Protein AF-A0A1A5YLA7-F1 (afdb_monomer_lite)

Sequence (221 aa):
MEEGVVNGMKMKLTASYILKKANKWALVAAAFLTVMTIVACKADSETGSGSKGLQADKGNVGSSSTPAALGMEDPLAYVDLAEANVIGETYRFDKMLYLNLLSSFYPGSDFVEYYTFSKDSLLITDREGGQALVSARYEKSEIEPEAFIEAFGSKVPDNIIPEIKDYSIRLQYDLNRIEGQPAFFRLYIMNEHVWLARMLNDEIWSLYQLVPYSGELPIKE

Structure (mmCIF, N/CA/C/O backbone):
data_AF-A0A1A5YLA7-F1
#
_entry.id   AF-A0A1A5YLA7-F1
#
loop_
_atom_site.group_PDB
_atom_site.id
_atom_site.type_symbol
_atom_site.label_atom_id
_atom_site.label_alt_id
_atom_site.label_comp_id
_atom_site.label_asym_id
_atom_site.label_entity_id
_atom_site.label_seq_id
_atom_site.pdbx_PDB_ins_code
_atom_site.Cartn_x
_atom_site.Cartn_y
_atom_site.Cartn_z
_atom_site.occupancy
_atom_site.B_iso_or_equiv
_atom_site.auth_seq_id
_atom_site.auth_comp_id
_atom_site.auth_asym_id
_atom_site.auth_atom_id
_atom_site.pdbx_PDB_model_num
ATOM 1 N N . MET A 1 1 ? 19.053 -44.659 70.207 1.00 41.22 1 MET A N 1
ATOM 2 C CA . MET A 1 1 ? 20.150 -45.270 69.432 1.00 41.22 1 MET A CA 1
ATOM 3 C C . MET A 1 1 ? 19.489 -45.854 68.199 1.00 41.22 1 MET A C 1
ATOM 5 O O . MET A 1 1 ? 18.574 -46.635 68.393 1.00 41.22 1 MET A O 1
ATOM 9 N N . GLU A 1 2 ? 19.720 -45.474 66.955 1.00 41.47 2 GLU A N 1
ATOM 10 C CA . GLU A 1 2 ? 20.633 -44.558 66.268 1.00 41.47 2 GLU A CA 1
ATOM 11 C C . GLU A 1 2 ? 19.937 -44.184 64.935 1.00 41.47 2 GLU A C 1
ATOM 13 O O . GLU A 1 2 ? 19.100 -44.941 64.450 1.00 41.47 2 GLU A O 1
ATOM 18 N N . GLU A 1 3 ? 20.231 -42.971 64.458 1.00 44.62 3 GLU A N 1
ATOM 19 C CA . GLU A 1 3 ? 20.360 -42.457 63.073 1.00 44.62 3 GLU A CA 1
ATOM 20 C C . GLU A 1 3 ? 19.577 -43.136 61.917 1.00 44.62 3 GLU A C 1
ATOM 22 O O . GLU A 1 3 ? 19.610 -44.340 61.728 1.00 44.62 3 GLU A O 1
ATOM 27 N N . GLY A 1 4 ? 18.867 -42.451 61.014 1.00 44.22 4 GLY A N 1
ATOM 28 C CA . GLY A 1 4 ? 19.040 -41.094 60.499 1.00 44.22 4 GLY A CA 1
ATOM 29 C C . GLY A 1 4 ? 19.609 -41.131 59.074 1.00 44.22 4 GLY A C 1
ATOM 30 O O . GLY A 1 4 ? 20.817 -41.073 58.915 1.00 44.22 4 GLY A O 1
ATOM 31 N N . VAL A 1 5 ? 18.761 -41.164 58.033 1.00 49.72 5 VAL A N 1
ATOM 32 C CA . VAL A 1 5 ? 19.137 -40.725 56.670 1.00 49.72 5 VAL A CA 1
ATOM 33 C C . VAL A 1 5 ? 17.954 -39.993 56.031 1.00 49.72 5 VAL A C 1
ATOM 35 O O . VAL A 1 5 ? 17.007 -40.594 55.529 1.00 49.72 5 VAL A O 1
ATOM 38 N N . VAL A 1 6 ? 18.023 -38.663 56.066 1.00 46.34 6 VAL A N 1
ATOM 39 C CA . VAL A 1 6 ? 17.151 -37.739 55.334 1.00 46.34 6 VAL A CA 1
ATOM 40 C C . VAL A 1 6 ? 17.819 -37.454 53.992 1.00 46.34 6 VAL A C 1
ATOM 42 O O . VAL A 1 6 ? 18.901 -36.872 53.956 1.00 46.34 6 VAL A O 1
ATOM 45 N N . ASN A 1 7 ? 17.187 -37.851 52.887 1.00 47.38 7 ASN A N 1
ATOM 46 C CA . ASN A 1 7 ? 17.674 -37.519 51.551 1.00 47.38 7 ASN A CA 1
ATOM 47 C C . ASN A 1 7 ? 17.071 -36.179 51.106 1.00 47.38 7 ASN A C 1
ATOM 49 O O . ASN A 1 7 ? 15.875 -36.065 50.841 1.00 47.38 7 ASN A O 1
ATOM 53 N N . GLY A 1 8 ? 17.916 -35.148 51.088 1.00 37.00 8 GLY A N 1
ATOM 54 C CA . GLY A 1 8 ? 17.561 -33.781 50.730 1.00 37.00 8 GLY A CA 1
ATOM 55 C C . GLY A 1 8 ? 17.399 -33.595 49.223 1.00 37.00 8 GLY A C 1
ATOM 56 O O . GLY A 1 8 ? 18.375 -33.597 48.473 1.00 37.00 8 GLY A O 1
ATOM 57 N N . MET A 1 9 ? 16.168 -33.342 48.782 1.00 37.47 9 MET A N 1
ATOM 58 C CA . MET A 1 9 ? 15.894 -32.802 47.453 1.00 37.47 9 MET A CA 1
ATOM 59 C C . MET A 1 9 ? 16.157 -31.291 47.469 1.00 37.47 9 MET A C 1
ATOM 61 O O . MET A 1 9 ? 15.378 -30.501 47.998 1.00 37.47 9 MET A O 1
ATOM 65 N N . LYS A 1 10 ? 17.292 -30.885 46.892 1.00 40.34 10 LYS A N 1
ATOM 66 C CA . LYS A 1 10 ? 17.613 -29.481 46.611 1.00 40.34 10 LYS A CA 1
ATOM 67 C C . LYS A 1 10 ? 16.670 -28.952 45.525 1.00 40.34 10 LYS A C 1
ATOM 69 O O . LYS A 1 10 ? 16.924 -29.149 44.339 1.00 40.34 10 LYS A O 1
ATOM 74 N N . MET A 1 11 ? 15.616 -28.239 45.920 1.00 40.22 11 MET A N 1
ATOM 75 C CA . MET A 1 11 ? 14.915 -27.318 45.022 1.00 40.22 11 MET A CA 1
ATOM 76 C C . MET A 1 11 ? 15.849 -26.150 44.695 1.00 40.22 11 MET A C 1
ATOM 78 O O . MET A 1 11 ? 16.141 -25.309 45.545 1.00 40.22 11 MET A O 1
ATOM 82 N N . LYS A 1 12 ? 16.335 -26.095 43.453 1.00 42.28 12 LYS A N 1
ATOM 83 C CA . LYS A 1 12 ? 16.919 -24.874 42.898 1.00 42.28 12 LYS A CA 1
ATOM 84 C C . LYS A 1 12 ? 15.775 -23.920 42.551 1.00 42.28 12 LYS A C 1
ATOM 86 O O . LYS A 1 12 ? 15.075 -24.116 41.566 1.00 42.28 12 LYS A O 1
ATOM 91 N N . LEU A 1 13 ? 15.611 -22.889 43.375 1.00 44.12 13 LEU A N 1
ATOM 92 C CA . LEU A 1 13 ? 14.921 -21.653 43.022 1.00 44.12 13 LEU A CA 1
ATOM 93 C C . LEU A 1 13 ? 15.719 -20.955 41.913 1.00 44.12 13 LEU A C 1
ATOM 95 O O . LEU A 1 13 ? 16.766 -20.369 42.178 1.00 44.12 13 LEU A O 1
ATOM 99 N N . THR A 1 14 ? 15.237 -21.002 40.674 1.00 47.69 14 THR A N 1
ATOM 100 C CA . THR A 1 14 ? 15.636 -20.035 39.645 1.00 47.69 14 THR A CA 1
ATOM 101 C C . THR A 1 14 ? 14.557 -18.973 39.546 1.00 47.69 14 THR A C 1
ATOM 103 O O . THR A 1 14 ? 13.549 -19.130 38.860 1.00 47.69 14 THR A O 1
ATOM 106 N N . ALA A 1 15 ? 14.788 -17.887 40.276 1.00 41.44 15 ALA A N 1
ATOM 107 C CA . ALA A 1 15 ? 14.130 -16.616 40.065 1.00 41.44 15 ALA A CA 1
ATOM 108 C C . ALA A 1 15 ? 14.632 -16.007 38.744 1.00 41.44 15 ALA A C 1
ATOM 110 O O . ALA A 1 15 ? 15.761 -15.538 38.661 1.00 41.44 15 ALA A O 1
ATOM 111 N N . SER A 1 16 ? 13.790 -16.012 37.714 1.00 41.28 16 SER A N 1
ATOM 112 C CA . SER A 1 16 ? 13.726 -14.917 36.739 1.00 41.28 16 SER A CA 1
ATOM 113 C C . SER A 1 16 ? 12.353 -14.952 36.078 1.00 41.28 16 SER A C 1
ATOM 115 O O . SER A 1 16 ? 12.130 -15.469 34.988 1.00 41.28 16 SER A O 1
ATOM 117 N N . TYR A 1 17 ? 11.396 -14.470 36.858 1.00 37.88 17 TYR A N 1
ATOM 118 C CA . TYR A 1 17 ? 10.117 -13.981 36.390 1.00 37.88 17 TYR A CA 1
ATOM 119 C C . TYR A 1 17 ? 10.367 -12.558 35.854 1.00 37.88 17 TYR A C 1
ATOM 121 O O . TYR A 1 17 ? 11.145 -11.812 36.446 1.00 37.88 17 TYR A O 1
ATOM 129 N N . ILE A 1 18 ? 9.626 -12.161 34.816 1.00 44.16 18 ILE A N 1
ATOM 130 C CA . ILE A 1 18 ? 9.476 -10.777 34.324 1.00 44.16 18 ILE A CA 1
ATOM 131 C C . ILE A 1 18 ? 10.592 -10.267 33.386 1.00 44.16 18 ILE A C 1
ATOM 133 O O . ILE A 1 18 ? 11.297 -9.312 33.689 1.00 44.16 18 ILE A O 1
ATOM 137 N N . LEU A 1 19 ? 10.617 -10.774 32.149 1.00 40.81 19 LEU A N 1
ATOM 138 C CA . LEU A 1 19 ? 10.741 -9.877 30.991 1.00 40.81 19 LEU A CA 1
ATOM 139 C C . LEU A 1 19 ? 9.379 -9.841 30.287 1.00 40.81 19 LEU A C 1
ATOM 141 O O . LEU A 1 19 ? 9.086 -10.591 29.358 1.00 40.81 19 LEU A O 1
ATOM 145 N N . LYS A 1 20 ? 8.490 -9.006 30.834 1.00 41.88 20 LYS A N 1
ATOM 146 C CA . LYS A 1 20 ? 7.216 -8.634 30.216 1.00 41.88 20 LYS A CA 1
ATOM 147 C C . LYS A 1 20 ? 7.493 -8.085 28.820 1.00 41.88 20 LYS A C 1
ATOM 149 O O . LYS A 1 20 ? 8.241 -7.121 28.708 1.00 41.88 20 LYS A O 1
ATOM 154 N N . LYS A 1 21 ? 6.855 -8.693 27.813 1.00 44.75 21 LYS A N 1
ATOM 155 C CA . LYS A 1 21 ? 6.266 -8.071 26.610 1.00 44.75 21 LYS A CA 1
ATOM 156 C C . LYS A 1 21 ? 6.832 -6.667 26.318 1.00 44.75 21 LYS A C 1
ATOM 158 O O . LYS A 1 21 ? 6.138 -5.666 26.461 1.00 44.75 21 LYS A O 1
ATOM 163 N N . ALA A 1 22 ? 8.114 -6.588 25.963 1.00 46.50 22 ALA A N 1
ATOM 164 C CA . ALA A 1 22 ? 8.689 -5.351 25.468 1.00 46.50 22 ALA A CA 1
ATOM 165 C C . ALA A 1 22 ? 8.085 -5.138 24.079 1.00 46.50 22 ALA A C 1
ATOM 167 O O . ALA A 1 22 ? 8.312 -5.941 23.173 1.00 46.50 22 ALA A O 1
ATOM 168 N N . ASN A 1 23 ? 7.238 -4.114 23.956 1.00 52.31 23 ASN A N 1
ATOM 169 C CA . ASN A 1 23 ? 6.641 -3.684 22.700 1.00 52.31 23 ASN A CA 1
ATOM 170 C C . ASN A 1 23 ? 7.720 -3.644 21.617 1.00 52.31 23 ASN A C 1
ATOM 172 O O . ASN A 1 23 ? 8.635 -2.824 21.685 1.00 52.31 23 ASN A O 1
ATOM 176 N N . LYS A 1 24 ? 7.590 -4.503 20.600 1.00 50.97 24 LYS A N 1
ATOM 177 C CA . LYS A 1 24 ? 8.472 -4.524 19.420 1.00 50.97 24 LYS A CA 1
ATOM 178 C C . LYS A 1 24 ? 8.545 -3.147 18.730 1.00 50.97 24 LYS A C 1
ATOM 180 O O . LYS A 1 24 ? 9.537 -2.834 18.085 1.00 50.97 24 LYS A O 1
ATOM 185 N N . TRP A 1 25 ? 7.554 -2.289 18.970 1.00 52.44 25 TRP A N 1
ATOM 186 C CA . TRP A 1 25 ? 7.492 -0.896 18.528 1.00 52.44 25 TRP A CA 1
ATOM 187 C C . TRP A 1 25 ? 8.488 0.060 19.214 1.00 52.44 25 TRP A C 1
ATOM 189 O O . TRP A 1 25 ? 8.875 1.055 18.608 1.00 52.44 25 TRP A O 1
ATOM 199 N N . ALA A 1 26 ? 8.971 -0.233 20.428 1.00 48.56 26 ALA A N 1
ATOM 200 C CA . ALA A 1 26 ? 9.937 0.636 21.115 1.00 48.56 26 ALA A CA 1
ATOM 201 C C . ALA A 1 26 ? 11.329 0.620 20.450 1.00 48.56 26 ALA A C 1
ATOM 203 O O . ALA A 1 26 ? 12.041 1.620 20.475 1.00 48.56 26 ALA A O 1
ATOM 204 N N . LEU A 1 27 ? 11.695 -0.490 19.800 1.00 47.62 27 LEU A N 1
ATOM 205 C CA . LEU A 1 27 ? 12.933 -0.595 19.020 1.00 47.62 27 LEU A CA 1
ATOM 206 C C . LEU A 1 27 ? 12.848 0.159 17.684 1.00 47.62 27 LEU A C 1
ATOM 208 O O . LEU A 1 27 ? 13.848 0.718 17.243 1.00 47.62 27 LEU A O 1
ATOM 212 N N . VAL A 1 28 ? 11.657 0.246 17.081 1.00 52.19 28 VAL A N 1
ATOM 213 C CA . VAL A 1 28 ? 11.434 1.028 15.851 1.00 52.19 28 VAL A CA 1
ATOM 214 C C . VAL A 1 28 ? 11.460 2.533 16.150 1.00 52.19 28 VAL A C 1
ATOM 216 O O . VAL A 1 28 ? 12.087 3.291 15.416 1.00 52.19 28 VAL A O 1
ATOM 219 N N . ALA A 1 29 ? 10.884 2.971 17.275 1.00 49.94 29 ALA A N 1
ATOM 220 C CA . ALA A 1 29 ? 10.932 4.376 17.689 1.00 49.94 29 ALA A CA 1
ATOM 221 C C . ALA A 1 29 ? 12.351 4.850 18.075 1.00 49.94 29 ALA A C 1
ATOM 223 O O . ALA A 1 29 ? 12.713 5.994 17.807 1.00 49.94 29 ALA A O 1
ATOM 224 N N . ALA A 1 30 ? 13.185 3.977 18.654 1.00 45.59 30 ALA A N 1
ATOM 225 C CA . ALA A 1 30 ? 14.564 4.324 19.009 1.00 45.59 30 ALA A CA 1
ATOM 226 C C . ALA A 1 30 ? 15.479 4.503 17.782 1.00 45.59 30 ALA A C 1
ATOM 228 O O . ALA A 1 30 ? 16.393 5.323 17.828 1.00 45.59 30 ALA A O 1
ATOM 229 N N . ALA A 1 31 ? 15.217 3.801 16.674 1.00 46.56 31 ALA A N 1
ATOM 230 C CA . ALA A 1 31 ? 15.950 3.996 15.420 1.00 46.56 31 ALA A CA 1
ATOM 231 C C . ALA A 1 31 ? 15.584 5.317 14.711 1.00 46.56 31 ALA A C 1
ATOM 233 O O . ALA A 1 31 ? 16.408 5.877 13.991 1.00 46.56 31 ALA A O 1
ATOM 234 N N . PHE A 1 32 ? 14.383 5.852 14.956 1.00 47.00 32 PHE A N 1
ATOM 235 C CA . PHE A 1 32 ? 13.940 7.133 14.395 1.00 47.00 32 PHE A CA 1
ATOM 236 C C . PHE A 1 32 ? 14.581 8.357 15.070 1.00 47.00 32 PHE A C 1
ATOM 238 O O . PHE A 1 32 ? 14.684 9.410 14.444 1.00 47.00 32 PHE A O 1
ATOM 245 N N . LEU A 1 33 ? 15.055 8.243 16.318 1.00 39.59 33 LEU A N 1
ATOM 246 C CA . LEU A 1 33 ? 15.606 9.394 17.045 1.00 39.59 33 LEU A CA 1
ATOM 247 C C . LEU A 1 33 ? 17.102 9.655 16.788 1.00 39.59 33 LEU A C 1
ATOM 249 O O . LEU A 1 33 ? 17.575 10.753 17.069 1.00 39.59 33 LEU A O 1
ATOM 253 N N . THR A 1 34 ? 17.859 8.694 16.251 1.00 40.56 34 THR A N 1
ATOM 254 C CA . THR A 1 34 ? 19.316 8.839 16.043 1.00 40.56 34 THR A CA 1
ATOM 255 C C . THR A 1 34 ? 19.700 9.498 14.718 1.00 40.56 34 THR A C 1
ATOM 257 O O . THR A 1 34 ? 20.811 10.007 14.600 1.00 40.56 34 THR A O 1
ATOM 260 N N . VAL A 1 35 ? 18.808 9.526 13.723 1.00 42.66 35 VAL A N 1
ATOM 261 C CA . VAL A 1 35 ? 19.114 10.120 12.406 1.00 42.66 35 VAL A CA 1
ATOM 262 C C . VAL A 1 35 ? 18.905 11.644 12.400 1.00 42.66 35 VAL A C 1
ATOM 264 O O . VAL A 1 35 ? 19.606 12.358 11.687 1.00 42.66 35 VAL A O 1
ATOM 267 N N . MET A 1 36 ? 18.032 12.179 13.261 1.00 41.69 36 MET A N 1
ATOM 268 C CA . MET A 1 36 ? 17.764 13.626 13.345 1.00 41.69 36 MET A CA 1
ATOM 269 C C . MET A 1 36 ? 18.881 14.443 14.022 1.00 41.69 36 MET A C 1
ATOM 271 O O . MET A 1 36 ? 18.950 15.654 13.829 1.00 41.69 36 MET A O 1
ATOM 275 N N . THR A 1 37 ? 19.790 13.828 14.783 1.00 42.88 37 THR A N 1
ATOM 276 C CA . THR A 1 37 ? 20.853 14.563 15.500 1.00 42.88 37 THR A CA 1
ATOM 277 C C . THR A 1 37 ? 22.121 14.798 14.678 1.00 42.88 37 THR A C 1
ATOM 279 O O . THR A 1 37 ? 22.961 15.597 15.084 1.00 42.88 37 THR A O 1
ATOM 282 N N . ILE A 1 38 ? 22.283 14.153 13.518 1.00 44.59 38 ILE A N 1
ATOM 283 C CA . ILE A 1 38 ? 23.521 14.261 12.722 1.00 44.59 38 ILE A CA 1
ATOM 284 C C . ILE A 1 38 ? 23.498 15.467 11.760 1.00 44.59 38 ILE A C 1
ATOM 286 O O . ILE A 1 38 ? 24.552 15.933 11.332 1.00 44.59 38 ILE A O 1
ATOM 290 N N . VAL A 1 39 ? 22.335 16.067 11.483 1.00 45.12 39 VAL A N 1
ATOM 291 C CA . VAL A 1 39 ? 22.226 17.195 10.530 1.00 45.12 39 VAL A CA 1
ATOM 292 C C . VAL A 1 39 ? 22.522 18.571 11.165 1.00 45.12 39 VAL A C 1
ATOM 294 O O . VAL A 1 39 ? 22.666 19.560 10.456 1.00 45.12 39 VAL A O 1
ATOM 297 N N . ALA A 1 40 ? 22.726 18.664 12.484 1.00 44.47 40 ALA A N 1
ATOM 298 C CA . ALA A 1 40 ? 22.940 19.948 13.170 1.00 44.47 40 ALA A CA 1
ATOM 299 C C . 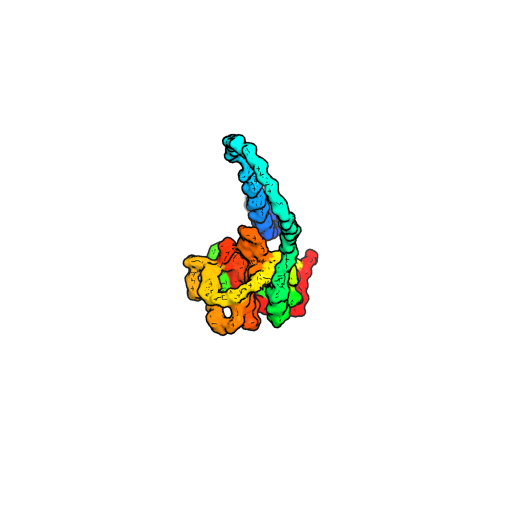ALA A 1 40 ? 24.415 20.331 13.431 1.00 44.47 40 ALA A C 1
ATOM 301 O O . ALA A 1 40 ? 24.673 21.281 14.165 1.00 44.47 40 ALA A O 1
ATOM 302 N N . CYS A 1 41 ? 25.402 19.626 12.869 1.00 41.34 41 CYS A N 1
ATOM 303 C CA . CYS A 1 41 ? 26.823 19.938 13.089 1.00 41.34 41 CYS A CA 1
ATOM 304 C C . CYS A 1 41 ? 27.649 19.842 11.801 1.00 41.34 41 CYS A C 1
ATOM 306 O O . CYS A 1 41 ? 28.551 19.014 11.695 1.00 41.34 41 CYS A O 1
ATOM 308 N N . LYS A 1 42 ? 27.362 20.696 10.811 1.00 47.22 42 LYS A N 1
ATOM 309 C CA . LYS A 1 42 ? 28.361 21.042 9.786 1.00 47.22 42 LYS A CA 1
ATOM 310 C C . LYS A 1 42 ? 28.026 22.343 9.058 1.00 47.22 42 LYS A C 1
ATOM 312 O O . LYS A 1 42 ? 27.735 22.351 7.869 1.00 47.22 42 LYS A O 1
ATOM 317 N N . ALA A 1 43 ? 28.083 23.452 9.778 1.00 47.94 43 ALA A N 1
ATOM 318 C CA . ALA A 1 43 ? 28.159 24.769 9.163 1.00 47.94 43 ALA A CA 1
ATOM 319 C C . ALA A 1 43 ? 29.009 25.656 10.066 1.00 47.94 43 ALA A C 1
ATOM 321 O O . ALA A 1 43 ? 28.469 26.299 10.950 1.00 47.94 43 ALA A O 1
ATOM 322 N N . ASP A 1 44 ? 30.331 25.565 9.906 1.00 50.09 44 ASP A N 1
ATOM 323 C CA . ASP A 1 44 ? 31.274 26.662 10.147 1.00 50.09 44 ASP A CA 1
ATOM 324 C C . ASP A 1 44 ? 32.695 26.203 9.796 1.00 50.09 44 ASP A C 1
ATOM 326 O O . ASP A 1 44 ? 33.325 25.466 10.550 1.00 50.09 44 ASP A O 1
ATOM 330 N N . SER A 1 45 ? 33.193 26.641 8.636 1.00 42.22 45 SER A N 1
ATOM 331 C CA . SER A 1 45 ? 34.600 27.027 8.464 1.00 42.22 45 SER A CA 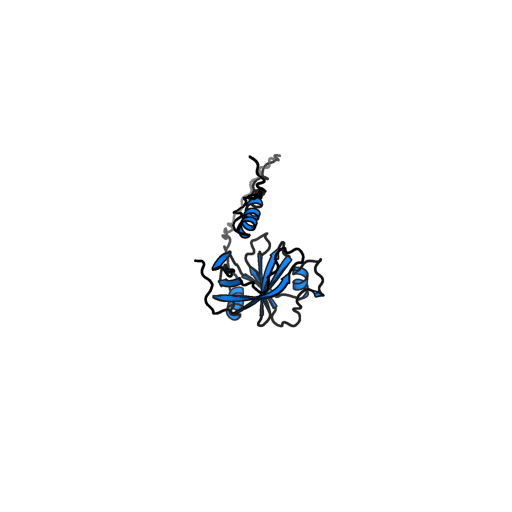1
ATOM 332 C C . SER A 1 45 ? 34.832 27.654 7.083 1.00 42.22 45 SER A C 1
ATOM 334 O O . SER A 1 45 ? 34.803 26.966 6.066 1.00 42.22 45 SER A O 1
ATOM 336 N N . GLU A 1 46 ? 35.126 28.956 7.127 1.00 44.56 46 GLU A N 1
ATOM 337 C CA . GLU A 1 46 ? 36.118 29.673 6.312 1.00 44.56 46 GLU A CA 1
ATOM 338 C C . GLU A 1 46 ? 35.853 29.897 4.814 1.00 44.56 46 GLU A C 1
ATOM 340 O O . GLU A 1 46 ? 35.892 28.987 3.995 1.00 44.56 46 GLU A O 1
ATOM 345 N N . THR A 1 47 ? 35.788 31.168 4.401 1.00 44.59 47 THR A N 1
ATOM 346 C CA . THR A 1 47 ? 36.963 31.857 3.823 1.00 44.59 47 THR A CA 1
ATOM 347 C C . THR A 1 47 ? 36.640 33.316 3.496 1.00 44.59 47 THR A C 1
ATOM 349 O O . THR A 1 47 ? 35.679 33.632 2.801 1.00 44.59 47 THR A O 1
ATOM 352 N N . GLY A 1 48 ? 37.479 34.224 3.995 1.00 43.34 48 GLY A N 1
ATOM 353 C CA . GLY A 1 48 ? 37.550 35.592 3.501 1.00 43.34 48 GLY A CA 1
ATOM 354 C C . GLY A 1 48 ? 38.474 35.684 2.289 1.00 43.34 48 GLY A C 1
ATOM 355 O O . GLY A 1 48 ? 39.507 35.025 2.243 1.00 43.34 48 GLY A O 1
ATOM 356 N N . SER A 1 49 ? 38.141 36.555 1.342 1.00 43.59 49 SER A N 1
ATOM 357 C CA . SER A 1 49 ? 39.117 37.293 0.536 1.00 43.59 49 SER A CA 1
ATOM 358 C C . SER A 1 49 ? 38.398 38.446 -0.157 1.00 43.59 49 SER A C 1
ATOM 360 O O . SER A 1 49 ? 37.346 38.262 -0.768 1.00 43.59 49 SER A O 1
ATOM 362 N N . GLY A 1 50 ? 38.922 39.655 0.022 1.00 42.81 50 GLY A N 1
ATOM 363 C CA . GLY A 1 50 ? 38.299 40.888 -0.432 1.00 42.81 50 GLY A CA 1
ATOM 364 C C . GLY A 1 50 ? 38.459 41.167 -1.924 1.00 42.81 50 GLY A C 1
ATOM 365 O O . GLY A 1 50 ? 39.302 40.602 -2.610 1.00 42.81 50 GLY A O 1
ATOM 366 N N . SER A 1 51 ? 37.681 42.138 -2.395 1.00 42.69 51 SER A N 1
ATOM 367 C CA . SER A 1 51 ? 37.962 42.897 -3.611 1.00 42.69 51 SER A CA 1
ATOM 368 C C . SER A 1 51 ? 37.089 44.153 -3.635 1.00 42.69 51 SER A C 1
ATOM 370 O O . SER A 1 51 ? 35.870 44.088 -3.493 1.00 42.69 51 SER A O 1
ATOM 372 N N . LYS A 1 52 ? 37.742 45.311 -3.765 1.00 44.88 52 LYS A N 1
ATOM 373 C CA . LYS A 1 52 ? 37.129 46.624 -3.995 1.00 44.88 52 LYS A CA 1
ATOM 374 C C . LYS A 1 52 ? 36.614 46.704 -5.434 1.00 44.88 52 LYS A C 1
ATOM 376 O O . LYS A 1 52 ? 37.333 46.336 -6.355 1.00 44.88 52 LYS A O 1
ATOM 381 N N . GLY A 1 53 ? 35.460 47.333 -5.628 1.00 37.81 53 GLY A N 1
ATOM 382 C CA . GLY A 1 53 ? 34.987 47.739 -6.951 1.00 37.81 53 GLY A CA 1
ATOM 383 C C . GLY A 1 53 ? 33.744 48.611 -6.855 1.00 37.81 53 GLY A C 1
ATOM 384 O O . GLY A 1 53 ? 32.629 48.110 -6.850 1.00 37.81 53 GLY A O 1
ATOM 385 N N . LEU A 1 54 ? 33.956 49.920 -6.728 1.00 44.56 54 LEU A N 1
ATOM 386 C CA . LEU A 1 54 ? 32.924 50.950 -6.773 1.00 44.56 54 LEU A CA 1
ATOM 387 C C . LEU A 1 54 ? 32.554 51.197 -8.246 1.00 44.56 54 LEU A C 1
ATOM 389 O O . LEU A 1 54 ? 33.403 51.676 -8.997 1.00 44.56 54 LEU A O 1
ATOM 393 N N . GLN A 1 55 ? 31.313 50.941 -8.656 1.00 41.38 55 GLN A N 1
ATOM 394 C CA . GLN A 1 55 ? 30.711 51.647 -9.790 1.00 41.38 55 GLN A CA 1
ATOM 395 C C . GLN A 1 55 ? 29.188 51.638 -9.678 1.00 41.38 55 GLN A C 1
ATOM 397 O O . GLN A 1 55 ? 28.557 50.602 -9.495 1.00 41.38 55 GLN A O 1
ATOM 402 N N . ALA A 1 56 ? 28.631 52.845 -9.720 1.00 46.84 56 ALA A N 1
ATOM 403 C CA . ALA A 1 56 ? 27.210 53.114 -9.717 1.00 46.84 56 ALA A CA 1
ATOM 404 C C . ALA A 1 56 ? 26.649 52.898 -11.123 1.00 46.84 56 ALA A C 1
ATOM 406 O O . ALA A 1 56 ? 27.191 53.455 -12.076 1.00 46.84 56 ALA A O 1
ATOM 407 N N . ASP A 1 57 ? 25.529 52.188 -11.225 1.00 51.44 57 ASP A N 1
ATOM 408 C CA . ASP A 1 57 ? 24.617 52.347 -12.351 1.00 51.44 57 ASP A CA 1
ATOM 409 C C . ASP A 1 57 ? 23.160 52.310 -11.872 1.00 51.44 57 ASP A C 1
ATOM 411 O O . ASP A 1 57 ? 22.795 51.595 -10.936 1.00 51.44 57 ASP A O 1
ATOM 415 N N . LYS A 1 58 ? 22.359 53.186 -12.473 1.00 48.44 58 LYS A N 1
ATOM 416 C CA . LYS A 1 58 ? 20.959 53.471 -12.169 1.00 48.44 58 LYS A CA 1
ATOM 417 C C . LYS A 1 58 ? 20.080 52.760 -13.198 1.00 48.44 58 LYS A C 1
ATOM 419 O O . LYS A 1 58 ? 20.187 53.036 -14.384 1.00 48.44 58 LYS A O 1
ATOM 424 N N . GLY A 1 59 ? 19.105 51.984 -12.737 1.00 38.72 59 GLY A N 1
ATOM 425 C CA . GLY A 1 59 ? 17.986 51.497 -13.557 1.00 38.72 59 GLY A CA 1
ATOM 426 C C . GLY A 1 59 ? 17.231 50.420 -12.785 1.00 38.72 59 GLY A C 1
ATOM 427 O O . GLY A 1 59 ? 17.771 49.352 -12.558 1.00 38.72 59 GLY A O 1
ATOM 428 N N . ASN A 1 60 ? 16.147 50.747 -12.086 1.00 38.09 60 ASN A N 1
ATOM 429 C CA . ASN A 1 60 ? 14.772 50.871 -12.579 1.00 38.09 60 ASN A CA 1
ATOM 430 C C . ASN A 1 60 ? 14.092 49.520 -12.889 1.00 38.09 60 ASN A C 1
ATOM 432 O O . ASN A 1 60 ? 14.665 48.643 -13.519 1.00 38.09 60 ASN A O 1
ATOM 436 N N . VAL A 1 61 ? 12.804 49.489 -12.535 1.00 44.50 61 VAL A N 1
ATOM 437 C CA . VAL A 1 61 ? 11.754 48.498 -12.810 1.00 44.50 61 VAL A CA 1
ATOM 438 C C . VAL A 1 61 ? 11.648 47.351 -11.805 1.00 44.50 61 VAL A C 1
ATOM 440 O O . VAL A 1 61 ? 12.434 46.409 -11.765 1.00 44.50 61 VAL A O 1
ATOM 443 N N . GLY A 1 62 ? 10.602 47.469 -10.984 1.00 48.25 62 GLY A N 1
ATOM 444 C CA . GLY A 1 62 ? 10.192 46.486 -10.002 1.00 48.25 62 GLY A CA 1
ATOM 445 C C . GLY A 1 62 ? 9.889 45.133 -10.628 1.00 48.25 62 GLY A C 1
ATOM 446 O O . GLY A 1 62 ? 9.168 45.025 -11.617 1.00 48.25 62 GLY A O 1
ATOM 447 N N . SER A 1 63 ? 10.409 44.098 -9.985 1.00 39.75 63 SER A N 1
ATOM 448 C CA . SER A 1 63 ? 9.902 42.745 -10.124 1.00 39.75 63 SER A CA 1
ATOM 449 C C . SER A 1 63 ? 9.218 42.381 -8.823 1.00 39.75 63 SER A C 1
ATOM 451 O O . SER A 1 63 ? 9.842 42.218 -7.778 1.00 39.75 63 SER A O 1
ATOM 453 N N . SER A 1 64 ? 7.895 42.358 -8.937 1.00 41.00 64 SER A N 1
ATOM 454 C CA . SER A 1 64 ? 6.948 41.665 -8.081 1.00 41.00 64 SER A CA 1
ATOM 455 C C . SER A 1 64 ? 7.574 40.430 -7.432 1.00 41.00 64 SER A C 1
ATOM 457 O O . SER A 1 64 ? 7.894 39.445 -8.100 1.00 41.00 64 SER A O 1
ATOM 459 N N . SER A 1 65 ? 7.723 40.489 -6.112 1.00 39.69 65 SER A N 1
ATOM 460 C CA . SER A 1 65 ? 7.823 39.309 -5.271 1.00 39.69 65 SER A CA 1
ATOM 461 C C . SER A 1 65 ? 6.524 38.524 -5.428 1.00 39.69 65 SER A C 1
ATOM 463 O O . SER A 1 65 ? 5.510 38.863 -4.819 1.00 39.69 65 SER A O 1
ATOM 465 N N . THR A 1 66 ? 6.549 37.490 -6.262 1.00 44.59 66 THR A N 1
ATOM 466 C CA . THR A 1 66 ? 5.526 36.449 -6.214 1.00 44.59 66 THR A CA 1
ATOM 467 C C . THR A 1 66 ? 5.805 35.647 -4.944 1.00 44.59 66 THR A C 1
ATOM 469 O O . THR A 1 66 ? 6.882 35.053 -4.852 1.00 44.59 66 THR A O 1
ATOM 472 N N . PRO A 1 67 ? 4.929 35.659 -3.926 1.00 43.94 67 PRO A N 1
ATOM 473 C CA . PRO A 1 67 ? 5.089 34.749 -2.807 1.00 43.94 67 PRO A CA 1
ATOM 474 C C . PRO A 1 67 ? 4.959 33.319 -3.335 1.00 43.94 67 PRO A C 1
ATOM 476 O O . PRO A 1 67 ? 4.069 33.025 -4.133 1.00 43.94 67 PRO A O 1
ATOM 479 N N . ALA A 1 68 ? 5.876 32.454 -2.903 1.00 40.19 68 ALA A N 1
ATOM 480 C CA . ALA A 1 68 ? 5.831 31.022 -3.140 1.00 40.19 68 ALA A CA 1
ATOM 481 C C . ALA A 1 68 ? 4.410 30.504 -2.878 1.00 40.19 68 ALA A C 1
ATOM 483 O O . ALA A 1 68 ? 3.890 30.627 -1.766 1.00 40.19 68 ALA A O 1
ATOM 484 N N . ALA A 1 69 ? 3.775 29.969 -3.921 1.00 37.06 69 ALA A N 1
ATOM 485 C CA . ALA A 1 69 ? 2.508 29.275 -3.804 1.00 37.06 69 ALA A CA 1
ATOM 486 C C . ALA A 1 69 ? 2.739 28.026 -2.946 1.00 37.06 69 ALA A C 1
ATOM 488 O O . ALA A 1 69 ? 3.252 27.009 -3.406 1.00 37.06 69 ALA A O 1
ATOM 489 N N . LEU A 1 70 ? 2.410 28.142 -1.663 1.00 40.66 70 LEU A N 1
ATOM 490 C CA . LEU A 1 70 ? 2.248 27.017 -0.759 1.00 40.66 70 LEU A CA 1
ATOM 491 C C . LEU A 1 70 ? 1.167 26.091 -1.333 1.00 40.66 70 LEU A C 1
ATOM 493 O O . LEU A 1 70 ? 0.010 26.485 -1.428 1.00 40.66 70 LEU A O 1
ATOM 497 N N . GLY A 1 71 ? 1.561 24.867 -1.688 1.00 45.22 71 GLY A N 1
ATOM 498 C CA . GLY A 1 71 ? 0.696 23.686 -1.659 1.00 45.22 71 GLY A CA 1
ATOM 499 C C . GLY A 1 71 ? -0.578 23.747 -2.497 1.00 45.22 71 GLY A C 1
ATOM 500 O O . GLY A 1 71 ? -1.666 23.555 -1.959 1.00 45.22 71 GLY A O 1
ATOM 501 N N . MET A 1 72 ? -0.461 23.943 -3.811 1.00 40.12 72 MET A N 1
ATOM 502 C CA . MET A 1 72 ? -1.517 23.477 -4.713 1.00 40.12 72 MET A CA 1
ATOM 503 C C . MET A 1 72 ? -1.450 21.945 -4.748 1.00 40.12 72 MET A C 1
ATOM 505 O O . MET A 1 72 ? -0.644 21.369 -5.473 1.00 40.12 72 MET A O 1
ATOM 509 N N . GLU A 1 73 ? -2.238 21.300 -3.887 1.00 54.38 73 GLU A N 1
ATOM 510 C CA . GLU A 1 73 ? -2.538 19.869 -3.985 1.00 54.38 73 GLU A CA 1
ATOM 511 C C . GLU A 1 73 ? -3.079 19.598 -5.394 1.00 54.38 73 GLU A C 1
ATOM 513 O O . GLU A 1 73 ? -3.973 20.321 -5.837 1.00 54.38 73 GLU A O 1
ATOM 518 N N . ASP A 1 74 ? -2.530 18.608 -6.105 1.00 57.47 74 ASP A N 1
ATOM 519 C CA . ASP A 1 74 ? -3.061 18.194 -7.404 1.00 57.47 74 ASP A CA 1
ATOM 520 C C . ASP A 1 74 ? -4.510 17.707 -7.207 1.00 57.47 74 ASP A C 1
ATOM 522 O O . ASP A 1 74 ? -4.724 16.647 -6.607 1.00 57.47 74 ASP A O 1
ATOM 526 N N . PRO A 1 75 ? -5.528 18.459 -7.669 1.00 56.75 75 PRO A N 1
ATOM 527 C CA . PRO A 1 75 ? -6.919 18.092 -7.448 1.00 56.75 75 PRO A CA 1
ATOM 528 C C . PRO A 1 75 ? -7.301 16.815 -8.206 1.00 56.75 75 PRO A C 1
ATOM 530 O O . PRO A 1 75 ? -8.317 16.208 -7.876 1.00 56.75 75 PRO A O 1
ATOM 533 N N . LEU A 1 76 ? -6.518 16.411 -9.216 1.00 56.78 76 LEU A N 1
ATOM 534 C CA . LEU A 1 76 ? -6.831 15.277 -10.083 1.00 56.78 76 LEU A CA 1
ATOM 535 C C . LEU A 1 76 ? -6.502 13.937 -9.423 1.00 56.78 76 LEU A C 1
ATOM 537 O O . LEU A 1 76 ? -7.301 13.012 -9.525 1.00 56.78 76 LEU A O 1
ATOM 541 N N . ALA A 1 77 ? -5.411 13.847 -8.654 1.00 57.94 77 ALA A N 1
ATOM 542 C CA . ALA A 1 77 ? -5.038 12.615 -7.950 1.00 57.94 77 ALA A CA 1
ATOM 543 C C . ALA A 1 77 ? -6.127 12.132 -6.969 1.00 57.94 77 ALA A C 1
ATOM 545 O O . ALA A 1 77 ? -6.301 10.929 -6.762 1.00 57.94 77 ALA A O 1
ATOM 546 N N . TYR A 1 78 ? -6.886 13.068 -6.390 1.00 56.28 78 TYR A N 1
ATOM 547 C CA . TYR A 1 78 ? -8.003 12.768 -5.494 1.00 56.28 78 TYR A CA 1
ATOM 548 C C . TYR A 1 78 ? -9.210 12.174 -6.228 1.00 56.28 78 TYR A C 1
ATOM 550 O O . TYR A 1 78 ? -9.886 11.308 -5.677 1.00 56.28 78 TYR A O 1
ATOM 558 N N . VAL A 1 79 ? -9.482 12.623 -7.456 1.00 60.62 79 VAL A N 1
ATOM 559 C CA . VAL A 1 79 ? -10.632 12.154 -8.241 1.00 60.62 79 VAL A CA 1
ATOM 560 C C . VAL A 1 79 ? -10.473 10.674 -8.560 1.00 60.62 79 VAL A C 1
ATOM 562 O O . VAL A 1 79 ? -11.394 9.913 -8.305 1.00 60.62 79 VAL A O 1
ATOM 565 N N . ASP A 1 80 ? -9.287 10.236 -8.981 1.00 66.88 80 ASP A N 1
ATOM 566 C CA . ASP A 1 80 ? -9.057 8.826 -9.310 1.00 66.88 80 ASP A CA 1
ATOM 567 C C . ASP A 1 80 ? -9.148 7.897 -8.089 1.00 66.88 80 ASP A C 1
ATOM 569 O O . ASP A 1 80 ? -9.703 6.807 -8.180 1.00 66.88 80 ASP A O 1
ATOM 573 N N . LEU A 1 81 ? -8.622 8.312 -6.928 1.00 67.50 81 LEU A N 1
ATOM 574 C CA . LEU A 1 81 ? -8.710 7.503 -5.704 1.00 67.50 81 LEU A CA 1
ATOM 575 C C . LEU A 1 81 ? -10.123 7.484 -5.116 1.00 67.50 81 LEU A C 1
ATOM 577 O O . LEU A 1 81 ? -10.516 6.494 -4.497 1.00 67.50 81 LEU A O 1
ATOM 581 N N . ALA A 1 82 ? -10.880 8.569 -5.286 1.00 61.06 82 ALA A N 1
ATOM 582 C CA . ALA A 1 82 ? -12.291 8.613 -4.929 1.00 61.06 82 ALA A CA 1
ATOM 583 C C . ALA A 1 82 ? -13.130 7.752 -5.888 1.00 61.06 82 ALA A C 1
ATOM 585 O O . ALA A 1 82 ? -13.984 7.001 -5.430 1.00 61.06 82 ALA A O 1
ATOM 586 N N . GLU A 1 83 ? -12.851 7.788 -7.193 1.00 61.59 83 GLU A N 1
ATOM 587 C CA . GLU A 1 83 ? -13.490 6.928 -8.199 1.00 61.59 83 GLU A CA 1
ATOM 588 C C . GLU A 1 83 ? -13.148 5.447 -7.992 1.00 61.59 83 GLU A C 1
ATOM 590 O O . GLU A 1 83 ? -14.010 4.582 -8.144 1.00 61.59 83 GLU A O 1
ATOM 595 N N . ALA A 1 84 ? -11.924 5.151 -7.552 1.00 63.31 84 ALA A N 1
ATOM 596 C CA . ALA A 1 84 ? -11.513 3.816 -7.131 1.00 63.31 84 ALA A CA 1
ATOM 597 C C . ALA A 1 84 ? -12.091 3.399 -5.762 1.00 63.31 84 ALA A C 1
ATOM 599 O O . ALA A 1 84 ? -11.822 2.287 -5.313 1.00 63.31 84 ALA A O 1
ATOM 600 N N . ASN A 1 85 ? -12.875 4.257 -5.094 1.00 76.38 85 ASN A N 1
ATOM 601 C CA . ASN A 1 85 ? -13.417 4.042 -3.747 1.00 76.38 85 ASN A CA 1
ATOM 602 C C . ASN A 1 85 ? -12.332 3.637 -2.732 1.00 76.38 85 ASN A C 1
ATOM 604 O O . ASN A 1 85 ? -12.487 2.700 -1.952 1.00 76.38 85 ASN A O 1
ATOM 608 N N . VAL A 1 86 ? -11.181 4.307 -2.766 1.00 81.88 86 VAL A N 1
ATOM 609 C CA . VAL A 1 86 ? -10.098 4.057 -1.806 1.00 81.88 86 VAL A CA 1
ATOM 610 C C . VAL A 1 86 ? -10.169 5.034 -0.642 1.00 81.88 86 VAL A C 1
ATOM 612 O O . VAL A 1 86 ? -10.062 4.622 0.511 1.00 81.88 86 VAL A O 1
ATOM 615 N N . ILE A 1 87 ? -10.352 6.327 -0.922 1.00 87.62 87 ILE A N 1
ATOM 616 C CA . ILE A 1 87 ? -10.428 7.347 0.130 1.00 87.62 87 ILE A CA 1
ATOM 617 C C . ILE A 1 87 ? -11.753 7.232 0.883 1.00 87.62 87 ILE A C 1
ATOM 619 O O . ILE A 1 87 ? -12.818 7.203 0.277 1.00 87.62 87 ILE A O 1
ATOM 623 N N . GLY A 1 88 ? -11.678 7.240 2.211 1.00 84.94 88 GLY A N 1
ATOM 624 C CA . GLY A 1 88 ? -12.816 7.076 3.115 1.00 84.94 88 GLY A CA 1
ATOM 625 C C . GLY A 1 88 ? -13.140 5.617 3.429 1.00 84.94 88 GLY A C 1
ATOM 626 O O . GLY A 1 88 ? -13.910 5.360 4.351 1.00 84.94 88 GLY A O 1
ATOM 627 N N . GLU A 1 89 ? -12.516 4.673 2.725 1.00 92.19 89 GLU A N 1
ATOM 628 C CA . GLU A 1 89 ? -12.743 3.247 2.909 1.00 92.19 89 GLU A CA 1
ATOM 629 C C . GLU A 1 89 ? -11.688 2.613 3.816 1.00 92.19 89 GLU A C 1
ATOM 631 O O . GLU A 1 89 ? -10.554 3.085 3.978 1.00 92.19 89 GLU A O 1
ATOM 636 N N . THR A 1 90 ? -12.087 1.500 4.425 1.00 96.50 90 THR A N 1
ATOM 637 C CA . THR A 1 90 ? -11.195 0.654 5.210 1.00 96.50 90 THR A CA 1
ATOM 638 C C . THR A 1 90 ? -10.938 -0.638 4.465 1.00 96.50 90 THR A C 1
ATOM 640 O O . THR A 1 90 ? -11.836 -1.261 3.907 1.00 96.50 90 THR A O 1
ATOM 643 N N . TYR A 1 91 ? -9.686 -1.057 4.493 1.00 97.81 91 TYR A N 1
ATOM 644 C CA . TYR A 1 91 ? -9.221 -2.287 3.896 1.00 97.81 91 TYR A CA 1
ATOM 645 C C . TYR A 1 91 ? -8.596 -3.173 4.962 1.00 97.81 91 TYR A C 1
ATOM 647 O O . TYR A 1 91 ? -8.044 -2.696 5.953 1.00 97.81 91 TYR A O 1
ATOM 655 N N . ARG A 1 92 ? -8.642 -4.481 4.745 1.00 97.88 92 ARG A N 1
ATOM 656 C CA . ARG A 1 92 ? -7.934 -5.468 5.555 1.00 97.88 92 ARG A CA 1
ATOM 657 C C . ARG A 1 92 ? -6.826 -6.094 4.723 1.00 97.88 92 ARG A C 1
ATOM 659 O O . ARG A 1 92 ? -7.005 -6.335 3.529 1.00 97.88 92 ARG A O 1
ATOM 666 N N . PHE A 1 93 ? -5.705 -6.401 5.369 1.00 97.88 93 PHE A N 1
ATOM 667 C CA . PHE A 1 93 ? -4.719 -7.324 4.816 1.00 97.88 93 PHE A CA 1
ATOM 668 C C . PHE A 1 93 ? -5.397 -8.639 4.384 1.00 97.88 93 PHE A C 1
ATOM 670 O O . PHE A 1 93 ? -6.141 -9.243 5.161 1.00 97.88 93 PHE A O 1
ATOM 677 N N . ASP A 1 94 ? -5.138 -9.074 3.152 1.00 97.06 94 ASP A N 1
ATOM 678 C CA . ASP A 1 94 ? -5.605 -10.362 2.629 1.00 97.06 94 ASP A CA 1
ATOM 679 C C . ASP A 1 94 ? -4.447 -11.351 2.513 1.00 97.06 94 ASP A C 1
ATOM 681 O O . ASP A 1 94 ? -4.419 -12.391 3.171 1.00 97.06 94 ASP A O 1
ATOM 685 N N . LYS A 1 95 ? -3.442 -10.991 1.710 1.00 96.06 95 LYS A N 1
ATOM 686 C CA . LYS A 1 95 ? -2.256 -11.819 1.503 1.00 96.06 95 LYS A CA 1
ATOM 687 C C . LYS A 1 95 ? -1.024 -10.990 1.193 1.00 96.06 95 LYS A C 1
ATOM 689 O O . LYS A 1 95 ? -1.088 -9.867 0.696 1.00 96.06 95 LYS A O 1
ATOM 694 N N . MET A 1 96 ? 0.124 -11.604 1.432 1.00 96.81 96 MET A N 1
ATOM 695 C CA . MET A 1 96 ? 1.415 -11.067 1.041 1.00 96.81 96 MET A CA 1
ATOM 696 C C . MET A 1 96 ? 1.739 -11.494 -0.390 1.00 96.81 96 MET A C 1
ATOM 698 O O . MET A 1 96 ? 1.744 -12.685 -0.692 1.00 96.81 96 MET A O 1
ATOM 702 N N . LEU A 1 97 ? 2.006 -10.521 -1.258 1.00 97.00 97 LEU A N 1
ATOM 703 C CA . LEU A 1 97 ? 2.409 -10.752 -2.645 1.00 97.00 97 LEU A CA 1
ATOM 704 C C . LEU A 1 97 ? 3.927 -10.875 -2.775 1.00 97.00 97 LEU A C 1
ATOM 706 O O . LEU A 1 97 ? 4.415 -11.659 -3.580 1.00 97.00 97 LEU A O 1
ATOM 710 N N . TYR A 1 98 ? 4.667 -10.114 -1.968 1.00 97.19 98 TYR A N 1
ATOM 711 C CA . TYR A 1 98 ? 6.125 -10.132 -1.954 1.00 97.19 98 TYR A CA 1
ATOM 712 C C . TYR A 1 98 ? 6.675 -9.753 -0.575 1.00 97.19 98 TYR A C 1
ATOM 714 O O . TYR A 1 98 ? 6.086 -8.944 0.151 1.00 97.19 98 TYR A O 1
ATOM 722 N N . LEU A 1 99 ? 7.838 -10.318 -0.249 1.00 96.25 99 LEU A N 1
ATOM 723 C CA . LEU A 1 99 ? 8.633 -9.981 0.923 1.00 96.25 99 LEU A CA 1
ATOM 724 C C . LEU A 1 99 ? 10.117 -10.057 0.588 1.00 96.25 99 LEU A C 1
ATOM 726 O O . LEU A 1 99 ? 10.595 -11.093 0.126 1.00 96.25 99 LEU A O 1
ATOM 730 N N . ASN A 1 100 ? 10.857 -8.996 0.896 1.00 94.62 100 ASN A N 1
ATOM 731 C CA . ASN A 1 100 ? 12.307 -9.029 0.808 1.00 94.62 100 ASN A CA 1
ATOM 732 C C . ASN A 1 100 ? 12.869 -10.080 1.786 1.00 94.62 100 ASN A C 1
ATOM 734 O O . ASN A 1 100 ? 12.505 -10.099 2.961 1.00 94.62 100 ASN A O 1
ATOM 738 N N . LEU A 1 101 ? 13.783 -10.940 1.322 1.00 90.38 101 LEU A N 1
ATOM 739 C CA . LEU A 1 101 ? 14.377 -12.024 2.123 1.00 90.38 101 LEU A CA 1
ATOM 740 C C . LEU A 1 101 ? 15.162 -11.532 3.348 1.00 90.38 101 LEU A C 1
ATOM 742 O O . LEU A 1 101 ? 15.378 -12.293 4.289 1.00 90.38 101 LEU A O 1
ATOM 746 N N . LEU A 1 102 ? 15.599 -10.272 3.338 1.00 90.56 102 LEU A N 1
ATOM 747 C CA . LEU A 1 102 ? 16.268 -9.630 4.468 1.00 90.56 102 LEU A CA 1
ATOM 748 C C . LEU A 1 102 ? 15.276 -9.055 5.490 1.00 90.56 102 LEU A C 1
ATOM 750 O O . LEU A 1 102 ? 15.693 -8.542 6.531 1.00 90.56 102 LEU A O 1
ATOM 754 N N . SER A 1 103 ? 13.971 -9.130 5.220 1.00 88.62 103 SER A N 1
ATOM 755 C CA . SER A 1 103 ? 12.945 -8.765 6.187 1.00 88.62 103 SER A CA 1
ATOM 756 C C . SER A 1 103 ? 12.977 -9.719 7.379 1.00 88.62 103 SER A C 1
ATOM 758 O O . SER A 1 103 ? 12.893 -10.937 7.241 1.00 88.62 103 SER A O 1
ATOM 760 N N . SER A 1 104 ? 13.024 -9.153 8.582 1.00 88.06 104 SER A N 1
ATOM 761 C CA . SER A 1 104 ? 12.864 -9.898 9.835 1.00 88.06 104 SER A CA 1
ATOM 762 C C . SER A 1 104 ? 11.398 -10.198 10.173 1.00 88.06 104 SER A C 1
ATOM 764 O O . SER A 1 104 ? 11.115 -10.854 11.178 1.00 88.06 104 SER A O 1
ATOM 766 N N . PHE A 1 105 ? 10.463 -9.703 9.360 1.00 88.56 105 PHE A N 1
ATOM 767 C CA . PHE A 1 105 ? 9.029 -9.847 9.558 1.00 88.56 105 PHE A CA 1
ATOM 768 C C . PHE A 1 105 ? 8.411 -10.689 8.444 1.00 88.56 105 PHE A C 1
ATOM 770 O O . PHE A 1 105 ? 8.525 -10.332 7.275 1.00 88.56 105 PHE A O 1
ATOM 777 N N . TYR A 1 106 ? 7.716 -11.760 8.831 1.00 89.75 106 TYR A N 1
ATOM 778 C CA . TYR A 1 106 ? 6.886 -12.582 7.955 1.00 89.75 106 TYR A CA 1
ATOM 779 C C . TYR A 1 106 ? 5.457 -12.597 8.523 1.00 89.75 106 TYR A C 1
ATOM 781 O O . TYR A 1 106 ? 5.283 -13.047 9.662 1.00 89.75 106 TYR A O 1
ATOM 789 N N . PRO A 1 107 ? 4.442 -12.093 7.796 1.00 89.00 107 PRO A N 1
ATOM 790 C CA . PRO A 1 107 ? 3.059 -12.146 8.246 1.00 89.00 107 PRO A CA 1
ATOM 791 C C . PRO A 1 107 ? 2.590 -13.606 8.262 1.00 89.00 107 PRO A C 1
ATOM 793 O O . PRO A 1 107 ? 2.493 -14.259 7.225 1.00 89.00 107 PRO A O 1
ATOM 796 N N . GLY A 1 108 ? 2.351 -14.133 9.464 1.00 88.38 108 GLY A N 1
ATOM 797 C CA . GLY A 1 108 ? 1.780 -15.463 9.656 1.00 88.38 108 GLY A CA 1
ATOM 798 C C . GLY A 1 108 ? 0.312 -15.529 9.230 1.00 88.38 108 GLY A C 1
ATOM 799 O O . GLY A 1 108 ? -0.310 -14.519 8.910 1.00 88.38 108 GLY A O 1
ATOM 800 N N . SER A 1 109 ? -0.274 -16.725 9.278 1.00 88.31 109 SER A N 1
ATOM 801 C CA . SER A 1 109 ? -1.696 -16.937 8.960 1.00 88.31 109 SER A CA 1
ATOM 802 C C . SER A 1 109 ? -2.662 -16.207 9.902 1.00 88.31 109 SER A C 1
ATOM 804 O O . SER A 1 109 ? -3.843 -16.083 9.602 1.00 88.31 109 SER A O 1
ATOM 806 N N . ASP A 1 110 ? -2.183 -15.779 11.068 1.00 91.12 110 ASP A N 1
ATOM 807 C CA . ASP A 1 110 ? -2.921 -15.023 12.076 1.00 91.12 110 ASP A CA 1
ATOM 808 C C . ASP A 1 110 ? -2.639 -13.513 12.022 1.00 91.12 110 ASP A C 1
ATOM 810 O O . ASP A 1 110 ? -3.125 -12.769 12.883 1.00 91.12 110 ASP A O 1
ATOM 814 N N . PHE A 1 111 ? -1.856 -13.060 11.037 1.00 94.75 111 PHE A N 1
ATOM 815 C CA . PHE A 1 111 ? -1.583 -11.648 10.831 1.00 94.75 111 PHE A CA 1
ATOM 816 C C . PHE A 1 111 ? -2.846 -10.932 10.355 1.00 94.75 111 PHE A C 1
ATOM 818 O O . PHE A 1 111 ? -3.451 -11.292 9.347 1.00 94.75 111 PHE A O 1
ATOM 825 N N . VAL A 1 112 ? -3.231 -9.899 11.100 1.00 95.56 112 VAL A N 1
ATOM 826 C CA . VAL A 1 112 ? -4.378 -9.048 10.796 1.00 95.56 112 VAL A CA 1
ATOM 827 C C . VAL A 1 112 ? -3.954 -7.606 11.019 1.00 95.56 112 VAL A C 1
ATOM 829 O O . VAL A 1 112 ? -3.521 -7.239 12.112 1.00 95.56 112 VAL A O 1
ATOM 832 N N . GLU A 1 113 ? -4.091 -6.805 9.973 1.00 97.75 113 GLU A N 1
ATOM 833 C CA . GLU A 1 113 ? -3.863 -5.366 9.979 1.00 97.75 113 GLU A CA 1
ATOM 834 C C . GLU A 1 113 ? -4.928 -4.729 9.079 1.00 97.75 113 GLU A C 1
ATOM 836 O O . GLU A 1 113 ? -5.332 -5.310 8.062 1.00 97.75 113 GLU A O 1
ATOM 841 N N . TYR A 1 114 ? -5.412 -3.565 9.491 1.00 98.25 114 TYR A N 1
ATOM 842 C CA . TYR A 1 114 ? -6.412 -2.782 8.782 1.00 98.25 114 TYR A CA 1
ATOM 843 C C . TYR A 1 114 ? -5.803 -1.453 8.352 1.00 98.25 114 TYR A C 1
ATOM 845 O O . TYR A 1 114 ? -4.979 -0.878 9.065 1.00 98.25 114 TYR A O 1
ATOM 853 N N . TYR A 1 115 ? -6.238 -0.967 7.199 1.00 97.69 115 TYR A N 1
ATOM 854 C CA . TYR A 1 115 ? -5.743 0.239 6.555 1.00 97.69 115 TYR A CA 1
ATOM 855 C C . TYR A 1 115 ? -6.931 1.121 6.205 1.00 97.69 115 TYR A C 1
ATOM 857 O O . TYR A 1 115 ? -7.737 0.758 5.350 1.00 97.69 115 TYR A O 1
ATOM 865 N N . THR A 1 116 ? -7.045 2.268 6.860 1.00 96.88 116 THR A N 1
ATOM 866 C CA . THR A 1 116 ? -8.063 3.271 6.540 1.00 96.88 116 THR A CA 1
ATOM 867 C C . THR A 1 116 ? -7.383 4.436 5.840 1.00 96.88 116 THR A C 1
ATOM 869 O O . THR A 1 116 ? -6.507 5.088 6.417 1.00 96.88 116 THR A O 1
ATOM 872 N N . PHE A 1 117 ? -7.767 4.677 4.587 1.00 94.75 117 PHE A N 1
ATOM 873 C CA . PHE A 1 117 ? -7.202 5.747 3.771 1.00 94.75 117 PHE A CA 1
ATOM 874 C C . PHE A 1 117 ? -8.076 6.992 3.884 1.00 94.75 117 PHE A C 1
ATOM 876 O O . PHE A 1 117 ? -9.252 6.979 3.538 1.00 94.75 117 PHE A O 1
ATOM 883 N N . SER A 1 118 ? -7.493 8.088 4.345 1.00 92.44 118 SER A N 1
ATOM 884 C CA . SER A 1 118 ? -8.114 9.411 4.390 1.00 92.44 118 SER A CA 1
ATOM 885 C C . SER A 1 118 ? -7.450 10.327 3.368 1.00 92.44 118 SER A C 1
ATOM 887 O O . SER A 1 118 ? -6.407 9.990 2.804 1.00 92.44 118 SER A O 1
ATOM 889 N N . LYS A 1 119 ? -8.024 11.519 3.158 1.00 88.56 119 LYS A N 1
ATOM 890 C CA . LYS A 1 119 ? -7.483 12.516 2.220 1.00 88.56 119 LYS A CA 1
ATOM 891 C C . LYS A 1 119 ? -6.010 12.860 2.500 1.00 88.56 119 LYS A C 1
ATOM 893 O O . LYS A 1 119 ? -5.246 13.073 1.567 1.00 88.56 119 LYS A O 1
ATOM 898 N N . ASP A 1 120 ? -5.634 12.924 3.769 1.00 90.56 120 ASP A N 1
ATOM 899 C CA . ASP A 1 120 ? -4.349 13.438 4.251 1.00 90.56 120 ASP A CA 1
ATOM 900 C C . ASP A 1 120 ? -3.568 12.425 5.101 1.00 90.56 120 ASP A C 1
ATOM 902 O O . ASP A 1 120 ? -2.530 12.744 5.685 1.00 90.56 120 ASP A O 1
ATOM 906 N N . SER A 1 121 ? -4.076 11.199 5.232 1.00 92.62 121 SER A N 1
ATOM 907 C CA . SER A 1 121 ? -3.507 10.226 6.155 1.00 92.62 121 SER A CA 1
ATOM 908 C C . SER A 1 121 ? -3.830 8.780 5.804 1.00 92.62 121 SER A C 1
ATOM 910 O O . SER A 1 121 ? -4.821 8.470 5.149 1.00 92.62 121 SER A O 1
ATOM 912 N N . LEU A 1 122 ? -2.964 7.893 6.280 1.00 95.50 122 LEU A N 1
ATOM 913 C CA . LEU A 1 122 ? -3.166 6.456 6.357 1.00 95.50 122 LEU A CA 1
ATOM 914 C C . LEU A 1 122 ? -3.197 6.069 7.838 1.00 95.50 122 LEU A C 1
ATOM 916 O O . LEU A 1 122 ? -2.203 6.235 8.548 1.00 95.50 122 LEU A O 1
ATOM 920 N N . LEU A 1 123 ? -4.329 5.546 8.300 1.00 96.75 123 LEU A N 1
ATOM 921 C CA . LEU A 1 123 ? -4.456 4.956 9.628 1.00 96.75 123 LEU A CA 1
ATOM 922 C C . LEU A 1 123 ? -4.258 3.443 9.528 1.00 96.75 123 LEU A C 1
ATOM 924 O O . LEU A 1 123 ? -5.010 2.750 8.845 1.00 96.75 123 LEU A O 1
ATOM 928 N N . ILE A 1 124 ? -3.259 2.936 10.239 1.00 97.56 124 ILE A N 1
ATOM 929 C CA . ILE A 1 124 ? -2.963 1.510 10.343 1.00 97.56 124 ILE A CA 1
ATOM 930 C C . ILE A 1 124 ? -3.460 1.031 11.703 1.00 97.56 124 ILE A C 1
ATOM 932 O O . ILE A 1 124 ? -3.030 1.561 12.727 1.00 97.56 124 ILE A O 1
ATOM 936 N N . THR A 1 125 ? -4.351 0.042 11.718 1.00 98.19 125 THR A N 1
ATOM 937 C CA . THR A 1 125 ? -4.880 -0.557 12.951 1.00 98.19 125 THR A CA 1
ATOM 938 C C . THR A 1 125 ? -4.459 -2.019 13.033 1.00 98.19 125 THR A C 1
ATOM 940 O O . THR A 1 125 ? -4.739 -2.799 12.124 1.00 98.19 125 THR A O 1
ATOM 943 N N . ASP A 1 126 ? -3.783 -2.406 14.110 1.00 96.62 126 ASP A N 1
ATOM 944 C CA . ASP A 1 126 ? -3.415 -3.798 14.356 1.00 96.62 126 ASP A CA 1
ATOM 945 C C . ASP A 1 126 ? -4.582 -4.606 14.951 1.00 96.62 126 ASP A C 1
ATOM 947 O O . ASP A 1 126 ? -5.643 -4.085 15.301 1.00 96.62 126 ASP A O 1
ATOM 951 N N . ARG A 1 127 ? -4.388 -5.919 15.076 1.00 95.69 127 ARG A N 1
ATOM 952 C CA . ARG A 1 127 ? -5.378 -6.837 15.655 1.00 95.69 127 ARG A CA 1
ATOM 953 C C . ARG A 1 127 ? -5.807 -6.482 17.086 1.00 95.69 127 ARG A C 1
ATOM 955 O O . ARG A 1 127 ? -6.920 -6.821 17.477 1.00 95.69 127 ARG A O 1
ATOM 962 N N . GLU A 1 128 ? -4.924 -5.872 17.871 1.00 96.44 128 GLU A N 1
ATOM 963 C CA . GLU A 1 128 ? -5.149 -5.506 19.274 1.00 96.44 128 GLU A CA 1
ATOM 964 C C . GLU A 1 128 ? -5.797 -4.107 19.401 1.00 96.44 128 GLU A C 1
ATOM 966 O O . GLU A 1 128 ? -5.988 -3.616 20.514 1.00 96.44 128 GLU A O 1
ATOM 971 N N . GLY A 1 129 ? -6.134 -3.457 18.277 1.00 96.69 129 GLY A N 1
ATOM 972 C CA . GLY A 1 129 ? -6.677 -2.097 18.238 1.00 96.69 129 GLY A CA 1
ATOM 973 C C . GLY A 1 129 ? -5.614 -1.010 18.406 1.00 96.69 129 GLY A C 1
ATOM 974 O O . GLY A 1 129 ? -5.943 0.163 18.584 1.00 96.69 129 GLY A O 1
ATOM 975 N N . GLY A 1 130 ? -4.330 -1.376 18.370 1.00 97.31 130 GLY A N 1
ATOM 976 C CA . GLY A 1 130 ? -3.228 -0.430 18.309 1.00 97.31 130 GLY A CA 1
ATOM 977 C C . GLY A 1 130 ? -3.259 0.334 16.991 1.00 97.31 130 GLY A C 1
ATOM 978 O O . GLY A 1 130 ? -3.373 -0.262 15.924 1.00 97.31 130 GLY A O 1
ATOM 979 N N . GLN A 1 131 ? -3.161 1.659 17.068 1.00 97.19 131 GLN A N 1
ATOM 980 C CA . GLN A 1 131 ? -3.262 2.541 15.911 1.00 97.19 131 GLN A CA 1
ATOM 981 C C . GLN A 1 131 ? -1.953 3.287 15.656 1.00 97.19 131 GLN A C 1
ATOM 983 O O . GLN A 1 131 ? -1.328 3.806 16.584 1.00 97.19 131 GLN A O 1
ATOM 988 N N . ALA A 1 132 ? -1.570 3.373 14.385 1.00 95.56 132 ALA A N 1
ATOM 989 C CA . ALA A 1 132 ? -0.486 4.209 13.894 1.00 95.56 132 ALA A CA 1
ATOM 990 C C . ALA A 1 132 ? -1.008 5.096 12.760 1.00 95.56 132 ALA A C 1
ATOM 992 O O . ALA A 1 132 ? -1.483 4.598 11.741 1.00 95.56 132 ALA A O 1
ATOM 993 N N . LEU A 1 133 ? -0.923 6.413 12.947 1.00 94.56 133 LEU A N 1
ATOM 994 C CA . LEU A 1 133 ? -1.325 7.395 11.946 1.00 94.56 133 LEU A CA 1
ATOM 995 C C . LEU A 1 133 ? -0.101 7.857 11.156 1.00 94.56 133 LEU A C 1
ATOM 997 O O . LEU A 1 133 ? 0.894 8.286 11.742 1.00 94.56 133 LEU A O 1
ATOM 1001 N N . VAL A 1 134 ? -0.192 7.796 9.831 1.00 92.00 134 VAL A N 1
ATOM 1002 C CA . VAL A 1 134 ? 0.858 8.236 8.911 1.00 92.00 134 VAL A CA 1
ATOM 1003 C C . VAL A 1 134 ? 0.305 9.356 8.030 1.00 92.00 134 VAL A C 1
ATOM 1005 O O . VAL A 1 134 ? -0.789 9.230 7.491 1.00 92.00 134 VAL A O 1
ATOM 1008 N N . SER A 1 135 ? 1.030 10.472 7.916 1.00 90.25 135 SER A N 1
ATOM 1009 C CA . SER A 1 135 ? 0.609 11.632 7.114 1.00 90.25 135 SER A CA 1
ATOM 1010 C C . SER A 1 135 ? 0.797 11.368 5.623 1.00 90.25 135 SER A C 1
ATOM 1012 O O . SER A 1 135 ? 1.928 11.422 5.143 1.00 90.25 135 SER A O 1
ATOM 1014 N N . ALA A 1 136 ? -0.294 11.200 4.883 1.00 87.62 136 ALA A N 1
ATOM 1015 C CA . ALA A 1 136 ? -0.280 10.856 3.471 1.00 87.62 136 ALA A CA 1
ATOM 1016 C C . ALA A 1 136 ? -0.536 12.083 2.591 1.00 87.62 136 ALA A C 1
ATOM 1018 O O . ALA A 1 136 ? -1.466 12.856 2.796 1.00 87.62 136 ALA A O 1
ATOM 1019 N N . ARG A 1 137 ? 0.291 12.229 1.563 1.00 87.12 137 ARG A N 1
ATOM 1020 C CA . ARG A 1 137 ? -0.015 12.999 0.359 1.00 87.12 137 ARG A CA 1
ATOM 1021 C C . ARG A 1 137 ? 0.029 12.007 -0.777 1.00 87.12 137 ARG A C 1
ATOM 1023 O O . ARG A 1 137 ? 0.912 11.161 -0.751 1.00 87.12 137 ARG A O 1
ATOM 1030 N N . TYR A 1 138 ? -0.912 12.089 -1.703 1.00 86.94 138 TYR A N 1
ATOM 1031 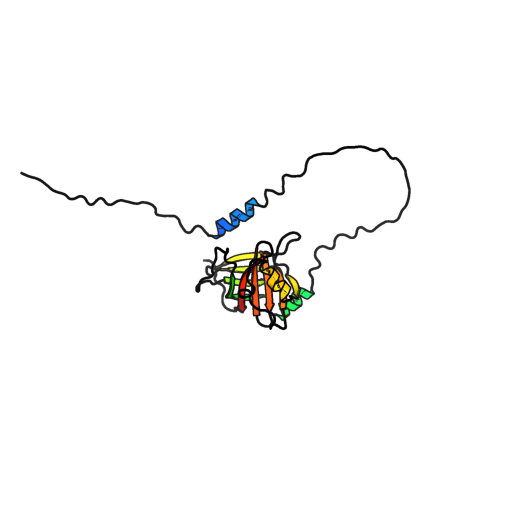C CA . TYR A 1 138 ? -1.037 11.119 -2.782 1.00 86.94 138 TYR A CA 1
ATOM 1032 C C . TYR A 1 138 ? -0.524 11.747 -4.074 1.00 86.94 138 TYR A C 1
ATOM 1034 O O . TYR A 1 138 ? -1.192 12.591 -4.665 1.00 86.94 138 TYR A O 1
ATOM 1042 N N . GLU A 1 139 ? 0.670 11.344 -4.498 1.00 88.44 139 GLU A N 1
ATOM 1043 C CA . GLU A 1 139 ? 1.231 11.734 -5.795 1.00 88.44 139 GLU A CA 1
ATOM 1044 C C . GLU A 1 139 ? 0.946 10.632 -6.818 1.00 88.44 139 GLU A C 1
ATOM 1046 O O . GLU A 1 139 ? 1.536 9.552 -6.743 1.00 88.44 139 GLU A O 1
ATOM 1051 N N . LYS A 1 140 ? 0.021 10.893 -7.751 1.00 90.38 140 LYS A N 1
ATOM 1052 C CA . LYS A 1 140 ? -0.373 9.925 -8.782 1.00 90.38 140 LYS A CA 1
ATOM 1053 C C . LYS A 1 140 ? 0.708 9.791 -9.855 1.00 90.38 140 LYS A C 1
ATOM 1055 O O . LYS A 1 140 ? 1.206 10.790 -10.369 1.00 90.38 140 LYS A O 1
ATOM 1060 N N . SER A 1 141 ? 0.986 8.560 -10.270 1.00 91.56 141 SER A N 1
ATOM 1061 C CA . SER A 1 141 ? 1.685 8.269 -11.528 1.00 91.56 141 SER A CA 1
ATOM 1062 C C . SER A 1 141 ? 1.161 6.988 -12.177 1.00 91.56 141 SER A C 1
ATOM 1064 O O . SER A 1 141 ? 0.571 6.136 -11.513 1.00 91.56 141 SER A O 1
ATOM 1066 N N . GLU A 1 142 ? 1.333 6.870 -13.490 1.00 93.94 142 GLU A N 1
ATOM 1067 C CA . GLU A 1 142 ? 1.134 5.607 -14.205 1.00 93.94 142 GLU A CA 1
ATOM 1068 C C . GLU A 1 142 ? 2.383 4.735 -14.075 1.00 93.94 142 GLU A C 1
ATOM 1070 O O . GLU A 1 142 ? 3.498 5.247 -13.949 1.00 93.94 142 GLU A O 1
ATOM 1075 N N . ILE A 1 143 ? 2.195 3.416 -14.095 1.00 94.69 143 ILE A N 1
ATOM 1076 C CA . ILE A 1 143 ? 3.285 2.459 -13.907 1.00 94.69 143 ILE A CA 1
ATOM 1077 C C . ILE A 1 143 ? 3.474 1.619 -15.158 1.00 94.69 143 ILE A C 1
ATOM 1079 O O . ILE A 1 143 ? 2.564 0.905 -15.600 1.00 94.69 143 ILE A O 1
ATOM 1083 N N . GLU A 1 144 ? 4.707 1.629 -15.650 1.00 96.25 144 GLU A N 1
ATOM 1084 C CA . GLU A 1 144 ? 5.176 0.670 -16.640 1.00 96.25 144 GLU A CA 1
ATOM 1085 C C . GLU A 1 144 ? 5.713 -0.605 -15.967 1.00 96.25 144 GLU A C 1
ATOM 1087 O O . GLU A 1 144 ? 6.336 -0.516 -14.901 1.00 96.25 144 GLU A O 1
ATOM 1092 N N . PRO A 1 145 ? 5.505 -1.797 -16.561 1.00 96.00 145 PRO A N 1
ATOM 1093 C CA . PRO A 1 145 ? 5.966 -3.068 -15.997 1.00 96.00 145 PRO A CA 1
ATOM 1094 C C . PRO A 1 145 ? 7.455 -3.091 -15.644 1.00 96.00 145 PRO A C 1
ATOM 1096 O O . PRO A 1 145 ? 7.834 -3.633 -14.609 1.00 96.00 145 PRO A O 1
ATOM 1099 N N . GLU A 1 146 ? 8.297 -2.482 -16.474 1.00 95.62 146 GLU A N 1
ATOM 1100 C CA . GLU A 1 146 ? 9.742 -2.417 -16.263 1.00 95.62 146 GLU A CA 1
ATOM 1101 C C . GLU A 1 146 ? 10.086 -1.561 -15.036 1.00 95.62 146 GLU A C 1
ATOM 1103 O O . GLU A 1 146 ? 10.840 -2.002 -14.171 1.00 95.62 146 GLU A O 1
ATOM 1108 N N . ALA A 1 147 ? 9.458 -0.389 -14.894 1.00 95.19 147 ALA A N 1
ATOM 1109 C CA . ALA A 1 147 ? 9.644 0.483 -13.733 1.00 95.19 147 ALA A CA 1
ATOM 1110 C C . ALA A 1 147 ? 9.145 -0.172 -12.432 1.00 95.19 147 ALA A C 1
ATOM 1112 O O . ALA A 1 147 ? 9.733 0.017 -11.366 1.00 95.19 147 ALA A O 1
ATOM 1113 N N . PHE A 1 148 ? 8.079 -0.977 -12.510 1.00 96.88 148 PHE A N 1
ATOM 1114 C CA . PHE A 1 148 ? 7.605 -1.757 -11.368 1.00 96.88 148 PHE A CA 1
ATOM 1115 C C . PHE A 1 148 ? 8.631 -2.796 -10.916 1.00 96.88 148 PHE A C 1
ATOM 1117 O O . PHE A 1 148 ? 8.873 -2.912 -9.720 1.00 96.88 148 PHE A O 1
ATOM 1124 N N . ILE A 1 149 ? 9.256 -3.520 -11.852 1.00 96.88 149 ILE A N 1
ATOM 1125 C CA . ILE A 1 149 ? 10.316 -4.496 -11.554 1.00 96.88 149 ILE A CA 1
ATOM 1126 C C . ILE A 1 149 ? 11.520 -3.798 -10.911 1.00 96.88 149 ILE A C 1
ATOM 1128 O O . ILE A 1 149 ? 12.019 -4.252 -9.879 1.00 96.88 149 ILE A O 1
ATOM 1132 N N . GLU A 1 150 ? 11.947 -2.660 -11.464 1.00 95.69 150 GLU A N 1
ATOM 1133 C 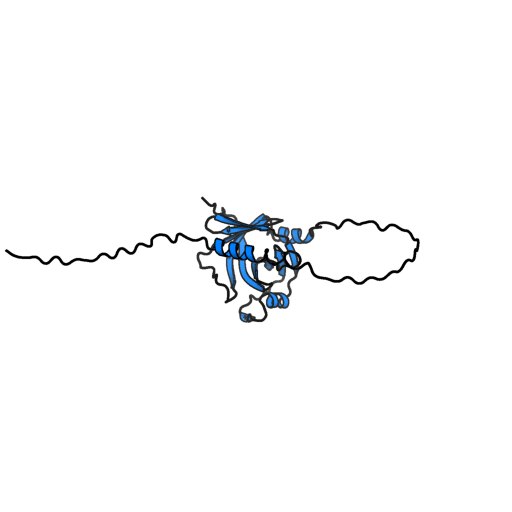CA . GLU A 1 150 ? 13.065 -1.873 -10.928 1.00 95.69 150 GLU A CA 1
ATOM 1134 C C . GLU A 1 150 ? 12.839 -1.442 -9.471 1.00 95.69 150 GLU A C 1
ATOM 1136 O O . GLU A 1 150 ? 13.788 -1.422 -8.683 1.00 95.69 150 GLU A O 1
ATOM 1141 N N . ALA A 1 151 ? 11.587 -1.185 -9.078 1.00 96.19 151 ALA A N 1
ATOM 1142 C CA . ALA A 1 151 ? 11.239 -0.787 -7.718 1.00 96.19 151 ALA A CA 1
ATOM 1143 C C . ALA A 1 151 ? 11.523 -1.866 -6.655 1.00 96.19 151 ALA A C 1
ATOM 1145 O O . ALA A 1 151 ? 11.553 -1.541 -5.473 1.00 96.19 151 ALA A O 1
ATOM 1146 N N . PHE A 1 152 ? 11.748 -3.134 -7.017 1.00 96.44 152 PHE A N 1
ATOM 1147 C CA . PHE A 1 152 ? 12.143 -4.182 -6.059 1.00 96.44 152 PHE A CA 1
ATOM 1148 C C . PHE A 1 152 ? 13.657 -4.217 -5.798 1.00 96.44 152 PHE A C 1
ATOM 1150 O O . PHE A 1 152 ? 14.100 -4.879 -4.858 1.00 96.44 152 PHE A O 1
ATOM 1157 N N . GLY A 1 153 ? 14.444 -3.493 -6.598 1.00 93.56 153 GLY A N 1
ATOM 1158 C CA . GLY A 1 153 ? 15.898 -3.469 -6.529 1.00 93.56 153 GLY A CA 1
ATOM 1159 C C . GLY A 1 153 ? 16.566 -4.549 -7.387 1.00 93.56 153 GLY A C 1
ATOM 1160 O O . GLY A 1 153 ? 16.072 -5.659 -7.570 1.00 93.56 153 GLY A O 1
ATOM 1161 N N . SER A 1 154 ? 17.772 -4.241 -7.873 1.00 89.88 154 SER A N 1
ATOM 1162 C CA . SER A 1 154 ? 18.534 -5.054 -8.850 1.00 89.88 154 SER A CA 1
ATOM 1163 C C . SER A 1 154 ? 18.915 -6.478 -8.413 1.00 89.88 154 SER A C 1
ATOM 1165 O O . SER A 1 154 ? 19.444 -7.253 -9.209 1.00 89.88 154 SER A O 1
ATOM 1167 N N . LYS A 1 155 ? 18.716 -6.825 -7.139 1.00 89.31 155 LYS A N 1
ATOM 1168 C CA . LYS A 1 155 ? 19.109 -8.122 -6.562 1.00 89.31 155 LYS A CA 1
ATOM 1169 C C . LYS A 1 155 ? 17.948 -9.109 -6.459 1.00 89.31 155 LYS A C 1
ATOM 1171 O O . LYS A 1 155 ? 18.173 -10.249 -6.052 1.00 89.31 155 LYS A O 1
ATOM 1176 N N . VAL A 1 156 ? 16.732 -8.674 -6.774 1.00 91.19 156 VAL A N 1
ATOM 1177 C CA . VAL A 1 156 ? 15.518 -9.485 -6.690 1.00 91.19 156 VAL A CA 1
ATOM 1178 C C . VAL A 1 156 ? 15.307 -10.182 -8.036 1.00 91.19 156 VAL A C 1
ATOM 1180 O O . VAL A 1 156 ? 15.230 -9.501 -9.051 1.00 91.19 156 VAL A O 1
ATOM 1183 N N . PRO A 1 157 ? 15.240 -11.524 -8.084 1.00 91.31 157 PRO A N 1
ATOM 1184 C CA . PRO A 1 157 ? 14.923 -12.231 -9.321 1.00 91.31 157 PRO A CA 1
ATOM 1185 C C . PRO A 1 157 ? 13.520 -11.888 -9.844 1.00 91.31 157 PRO A C 1
ATOM 1187 O O . PRO A 1 157 ? 12.551 -11.945 -9.091 1.00 91.31 157 PRO A O 1
ATOM 1190 N N . ASP A 1 158 ? 13.380 -11.636 -11.145 1.00 90.56 158 ASP A N 1
ATOM 1191 C CA . ASP A 1 158 ? 12.090 -11.270 -11.755 1.00 90.56 158 ASP A CA 1
ATOM 1192 C C . ASP A 1 158 ? 10.981 -12.301 -11.493 1.00 90.56 158 ASP A C 1
ATOM 1194 O O . ASP A 1 158 ? 9.815 -11.954 -11.347 1.00 90.56 158 ASP A O 1
ATOM 1198 N N . ASN A 1 159 ? 11.331 -13.584 -11.368 1.00 91.81 159 ASN A N 1
ATOM 1199 C CA . ASN A 1 159 ? 10.366 -14.668 -11.178 1.00 91.81 159 ASN A CA 1
ATOM 1200 C C . ASN A 1 159 ? 9.719 -14.713 -9.780 1.00 91.81 159 ASN A C 1
ATOM 1202 O O . ASN A 1 159 ? 8.859 -15.563 -9.550 1.00 91.81 159 ASN A O 1
ATOM 1206 N N . ILE A 1 160 ? 10.160 -13.872 -8.840 1.00 93.94 160 ILE A N 1
ATOM 1207 C CA . ILE A 1 160 ? 9.511 -13.707 -7.529 1.00 93.94 160 ILE A CA 1
ATOM 1208 C C . ILE A 1 160 ? 8.733 -12.393 -7.417 1.00 93.94 160 ILE A C 1
ATOM 1210 O O . ILE A 1 160 ? 8.029 -12.185 -6.428 1.00 93.94 160 ILE A O 1
ATOM 1214 N N . ILE A 1 161 ? 8.855 -11.517 -8.415 1.00 96.12 161 ILE A N 1
ATOM 1215 C CA . ILE A 1 161 ? 8.128 -10.256 -8.488 1.00 96.12 161 ILE A CA 1
ATOM 1216 C C . ILE A 1 161 ? 6.741 -10.539 -9.085 1.00 96.12 161 ILE A C 1
ATOM 1218 O O . ILE A 1 161 ? 6.647 -11.239 -10.095 1.00 96.12 161 ILE A O 1
ATOM 1222 N N . PRO A 1 162 ? 5.649 -10.029 -8.488 1.00 96.31 162 PRO A N 1
ATOM 1223 C CA . PRO A 1 162 ? 4.319 -10.171 -9.069 1.00 96.31 162 PRO A CA 1
ATOM 1224 C C . PRO A 1 162 ? 4.251 -9.578 -10.478 1.00 96.31 162 PRO A C 1
ATOM 1226 O O . PRO A 1 162 ? 4.658 -8.440 -10.703 1.00 96.31 162 PRO A O 1
ATOM 1229 N N . GLU A 1 163 ? 3.711 -10.335 -11.428 1.00 95.94 163 GLU A N 1
ATOM 1230 C CA . GLU A 1 163 ? 3.530 -9.847 -12.792 1.00 95.94 163 GLU A CA 1
ATOM 1231 C C . GLU A 1 163 ? 2.361 -8.859 -12.865 1.00 95.94 163 GLU A C 1
ATOM 1233 O O . GLU A 1 163 ? 1.286 -9.114 -12.319 1.00 95.94 163 GLU A O 1
ATOM 1238 N N . ILE A 1 164 ? 2.574 -7.727 -13.551 1.00 97.00 164 ILE A N 1
ATOM 1239 C CA . ILE A 1 164 ? 1.553 -6.678 -13.701 1.00 97.00 164 ILE A CA 1
ATOM 1240 C C . ILE A 1 164 ? 1.152 -6.386 -15.151 1.00 97.00 164 ILE A C 1
ATOM 1242 O O . ILE A 1 164 ? 0.341 -5.495 -15.404 1.00 97.00 164 ILE A O 1
ATOM 1246 N N . LYS A 1 165 ? 1.720 -7.109 -16.122 1.00 95.94 165 LYS A N 1
ATOM 1247 C CA . LYS A 1 165 ? 1.506 -6.847 -17.557 1.00 95.94 165 LYS A CA 1
ATOM 1248 C C . LYS A 1 165 ? 0.052 -7.032 -17.984 1.00 95.94 165 LYS A C 1
ATOM 1250 O O . LYS A 1 165 ? -0.404 -6.318 -18.873 1.00 95.94 165 LYS A O 1
ATOM 1255 N N . ASP A 1 166 ? -0.666 -7.920 -17.306 1.00 94.31 166 ASP A N 1
ATOM 1256 C CA . ASP A 1 166 ? -2.056 -8.261 -17.614 1.00 94.31 166 ASP A CA 1
ATOM 1257 C C . ASP A 1 166 ? -3.077 -7.245 -17.068 1.00 94.31 166 ASP A C 1
ATOM 1259 O O . ASP A 1 166 ? -4.268 -7.336 -17.374 1.00 94.31 166 ASP A O 1
ATOM 1263 N N . TYR A 1 167 ? -2.641 -6.254 -16.280 1.00 94.31 167 TYR A N 1
ATOM 1264 C CA . TYR A 1 167 ? -3.515 -5.184 -15.800 1.00 94.31 167 TYR A CA 1
ATOM 1265 C C . TYR A 1 167 ? -3.595 -4.040 -16.810 1.00 94.31 167 TYR A C 1
ATOM 1267 O O . TYR A 1 167 ? -2.584 -3.455 -17.202 1.00 94.31 167 TYR A O 1
ATOM 1275 N N . SER A 1 168 ? -4.824 -3.688 -17.189 1.00 92.31 168 SER A N 1
ATOM 1276 C CA . SER A 1 168 ? -5.131 -2.539 -18.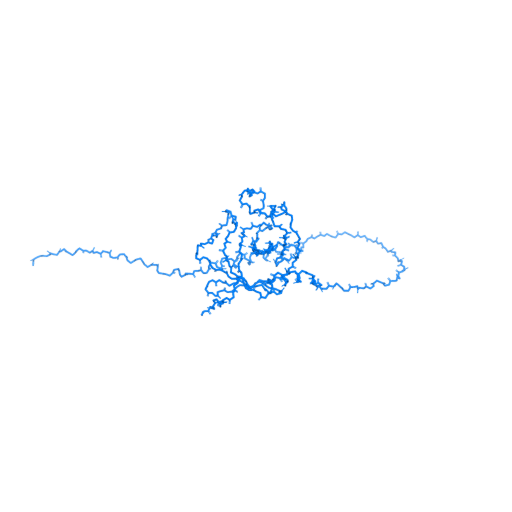046 1.00 92.31 168 SER A CA 1
ATOM 1277 C C . SER A 1 168 ? -5.006 -1.201 -17.320 1.00 92.31 168 SER A C 1
ATOM 1279 O O . SER A 1 168 ? -4.640 -0.208 -17.938 1.00 92.31 168 SER A O 1
ATOM 1281 N N . ILE A 1 169 ? -5.313 -1.169 -16.021 1.00 91.25 169 ILE A N 1
ATOM 1282 C CA . ILE A 1 169 ? -5.158 -0.001 -15.149 1.00 91.25 169 ILE A CA 1
ATOM 1283 C C . ILE A 1 169 ? -4.001 -0.289 -14.199 1.00 91.25 169 ILE A C 1
ATOM 1285 O O . ILE A 1 169 ? -4.036 -1.295 -13.491 1.00 91.25 169 ILE A O 1
ATOM 1289 N N . ARG A 1 170 ? -2.994 0.592 -14.190 1.00 94.88 170 ARG A N 1
ATOM 1290 C CA . ARG A 1 170 ? -1.785 0.480 -13.361 1.00 94.88 170 ARG A CA 1
ATOM 1291 C C . ARG A 1 170 ? -1.407 1.847 -12.811 1.00 94.88 170 ARG A C 1
ATOM 1293 O O . ARG A 1 170 ? -0.658 2.595 -13.439 1.00 94.88 170 ARG A O 1
ATOM 1300 N N . LEU A 1 171 ? -1.963 2.186 -11.654 1.00 94.75 171 LEU A N 1
ATOM 1301 C CA . LEU A 1 171 ? -1.731 3.478 -11.011 1.00 94.75 171 LEU A CA 1
ATOM 1302 C C . LEU A 1 171 ? -0.908 3.309 -9.738 1.00 94.75 171 LEU A C 1
ATOM 1304 O O . LEU A 1 171 ? -1.125 2.372 -8.969 1.00 94.75 171 LEU A O 1
ATOM 1308 N N . GLN A 1 172 ? 0.007 4.246 -9.515 1.00 95.12 172 GLN A N 1
ATOM 1309 C CA . GLN A 1 172 ? 0.798 4.395 -8.302 1.00 95.12 172 GLN A CA 1
ATOM 1310 C C . GLN A 1 172 ? 0.374 5.640 -7.548 1.00 95.12 172 GLN A C 1
ATOM 1312 O O . GLN A 1 172 ? 0.144 6.685 -8.159 1.00 95.12 172 GLN A O 1
ATOM 1317 N N . TYR A 1 173 ? 0.416 5.554 -6.226 1.00 93.62 173 TYR A N 1
ATOM 1318 C CA . TYR A 1 173 ? 0.378 6.710 -5.351 1.00 93.62 173 TYR A CA 1
ATOM 1319 C C . TYR A 1 173 ? 1.483 6.583 -4.313 1.00 93.62 173 TYR A C 1
ATOM 1321 O O . TYR A 1 173 ? 1.484 5.650 -3.506 1.00 93.62 173 TYR A O 1
ATOM 1329 N N . ASP A 1 174 ? 2.430 7.513 -4.331 1.00 92.25 174 ASP A N 1
ATOM 1330 C CA . ASP A 1 174 ? 3.463 7.591 -3.299 1.00 92.25 174 ASP A CA 1
ATOM 1331 C C . ASP A 1 174 ? 2.866 8.254 -2.070 1.00 92.25 174 ASP A C 1
ATOM 1333 O O . ASP A 1 174 ? 2.353 9.362 -2.172 1.00 92.25 174 ASP A O 1
ATOM 1337 N N . LEU A 1 175 ? 2.918 7.572 -0.923 1.00 91.88 175 LEU A N 1
ATOM 1338 C CA . LEU A 1 175 ? 2.388 8.066 0.341 1.00 91.88 175 LEU A CA 1
ATOM 1339 C C . LEU A 1 175 ? 3.534 8.559 1.221 1.00 91.88 175 LEU A C 1
ATOM 1341 O O . LEU A 1 175 ? 4.546 7.882 1.437 1.00 91.88 175 LEU A O 1
ATOM 1345 N N . ASN A 1 176 ? 3.304 9.712 1.845 1.00 84.69 176 ASN A N 1
ATOM 1346 C CA . ASN A 1 176 ? 4.204 10.311 2.832 1.00 84.69 176 ASN A CA 1
ATOM 1347 C C . ASN A 1 176 ? 5.579 10.678 2.243 1.00 84.69 176 ASN A C 1
ATOM 1349 O O . ASN A 1 176 ? 6.585 10.677 2.953 1.00 84.69 176 ASN A O 1
ATOM 1353 N N . ARG A 1 177 ? 5.630 10.976 0.941 1.00 80.88 177 ARG A N 1
ATOM 1354 C CA . ARG A 1 177 ? 6.835 11.491 0.299 1.00 80.88 177 ARG A CA 1
ATOM 1355 C C . ARG A 1 177 ? 7.108 12.905 0.806 1.00 80.88 177 ARG A C 1
ATOM 1357 O O . ARG A 1 177 ? 6.250 13.784 0.738 1.00 80.88 177 ARG A O 1
ATOM 1364 N N . ILE A 1 178 ? 8.306 13.106 1.337 1.00 79.69 178 ILE A N 1
ATOM 1365 C CA . ILE A 1 178 ? 8.832 14.421 1.701 1.00 79.69 178 ILE A CA 1
ATOM 1366 C C . ILE A 1 178 ? 9.936 14.732 0.695 1.00 79.69 178 ILE A C 1
ATOM 1368 O O . ILE A 1 178 ? 10.657 13.832 0.269 1.00 79.69 178 ILE A O 1
ATOM 1372 N N . GLU A 1 179 ? 10.066 15.992 0.291 1.00 80.94 179 GLU A N 1
ATOM 1373 C CA . GLU A 1 179 ? 11.124 16.402 -0.630 1.00 80.94 179 GLU A CA 1
ATOM 1374 C C . GLU A 1 179 ? 12.503 15.955 -0.109 1.00 80.94 179 GLU A C 1
ATOM 1376 O O . GLU A 1 179 ? 12.869 16.209 1.040 1.00 80.94 179 GLU A O 1
ATOM 1381 N N . GLY A 1 180 ? 13.249 15.234 -0.950 1.00 79.94 180 GLY A N 1
ATOM 1382 C CA . GLY A 1 180 ? 14.550 14.668 -0.592 1.00 79.94 180 GLY A CA 1
ATOM 1383 C C . GLY A 1 180 ? 14.506 13.388 0.254 1.00 79.94 180 GLY A C 1
ATOM 1384 O O . GLY A 1 180 ? 15.565 12.940 0.693 1.00 79.94 180 GLY A O 1
ATOM 1385 N N . GLN A 1 181 ? 13.332 12.789 0.485 1.00 82.50 181 GLN A N 1
ATOM 1386 C CA . GLN A 1 181 ? 13.189 11.510 1.187 1.00 82.50 181 GLN A CA 1
ATOM 1387 C C . GLN A 1 181 ? 12.360 10.493 0.389 1.00 82.50 181 GLN A C 1
ATOM 1389 O O . GLN A 1 181 ? 11.410 10.874 -0.303 1.00 82.50 181 GLN A O 1
ATOM 1394 N N . PRO A 1 182 ? 12.694 9.194 0.505 1.00 84.44 182 PRO A N 1
ATOM 1395 C CA . PRO A 1 182 ? 11.892 8.130 -0.079 1.00 84.44 182 PRO A CA 1
ATOM 1396 C C . PRO A 1 182 ? 10.491 8.117 0.542 1.00 84.44 182 PRO A C 1
ATOM 1398 O O . PRO A 1 182 ? 10.318 8.411 1.729 1.00 84.44 182 PRO A O 1
ATOM 1401 N N . ALA A 1 183 ? 9.486 7.737 -0.244 1.00 88.81 183 ALA A N 1
ATOM 1402 C CA . ALA A 1 183 ? 8.170 7.427 0.306 1.00 88.81 183 ALA A CA 1
ATOM 1403 C C . ALA A 1 183 ? 8.285 6.218 1.249 1.00 88.81 183 ALA A C 1
ATOM 1405 O O . ALA A 1 183 ? 9.056 5.304 0.978 1.00 88.81 183 ALA A O 1
ATOM 1406 N N . PHE A 1 184 ? 7.518 6.187 2.342 1.00 92.56 184 PHE A N 1
ATOM 1407 C CA . PHE A 1 184 ? 7.483 5.026 3.254 1.00 92.56 184 PHE A CA 1
ATOM 1408 C C . PHE A 1 184 ? 6.462 3.976 2.826 1.00 92.56 184 PHE A C 1
ATOM 1410 O O . PHE A 1 184 ? 6.625 2.782 3.084 1.00 92.56 184 PHE A O 1
ATOM 1417 N N . PHE A 1 185 ? 5.391 4.438 2.190 1.00 96.00 185 PHE A N 1
ATOM 1418 C CA . PHE A 1 185 ? 4.318 3.604 1.688 1.00 96.00 185 PHE A CA 1
ATOM 1419 C C . PHE A 1 185 ? 4.049 3.979 0.241 1.00 96.00 185 PHE A C 1
ATOM 1421 O O . PHE A 1 185 ? 4.202 5.134 -0.152 1.00 96.00 185 PHE A O 1
ATOM 1428 N N . ARG A 1 186 ? 3.620 2.997 -0.539 1.00 96.06 186 ARG A N 1
ATOM 1429 C CA . ARG A 1 186 ? 3.190 3.201 -1.916 1.00 96.06 186 ARG A CA 1
ATOM 1430 C C . ARG A 1 186 ? 1.956 2.361 -2.173 1.00 96.06 186 ARG A C 1
ATOM 1432 O O . ARG A 1 186 ? 1.942 1.170 -1.872 1.00 96.06 186 ARG A O 1
ATOM 1439 N N . LEU A 1 187 ? 0.915 2.996 -2.679 1.00 96.62 187 LEU A N 1
ATOM 1440 C CA . LEU A 1 187 ? -0.347 2.358 -3.002 1.00 96.62 187 LEU A CA 1
ATOM 1441 C C . LEU A 1 187 ? -0.401 2.089 -4.504 1.00 96.62 187 LEU A C 1
ATOM 1443 O O . LEU A 1 187 ? -0.023 2.939 -5.306 1.00 96.62 187 LEU A O 1
ATOM 1447 N N . TYR A 1 188 ? -0.895 0.916 -4.868 1.00 96.56 188 TYR A N 1
ATOM 1448 C CA . TYR A 1 188 ? -1.065 0.481 -6.243 1.00 96.56 188 TYR A CA 1
ATOM 1449 C C . TYR A 1 188 ? -2.530 0.156 -6.506 1.00 96.56 188 TYR A C 1
ATOM 1451 O O . TYR A 1 188 ? -3.127 -0.628 -5.764 1.00 96.56 188 TYR A O 1
ATOM 1459 N N . ILE A 1 189 ? -3.080 0.722 -7.579 1.00 95.19 189 ILE A N 1
ATOM 1460 C CA . ILE A 1 189 ? -4.417 0.397 -8.081 1.00 95.19 189 ILE A CA 1
ATOM 1461 C C . ILE A 1 189 ? -4.250 -0.367 -9.391 1.00 95.19 189 ILE A C 1
ATOM 1463 O O . ILE A 1 189 ? -3.778 0.184 -10.388 1.00 95.19 189 ILE A O 1
ATOM 1467 N N . MET A 1 190 ? -4.604 -1.649 -9.347 1.00 94.25 190 MET A N 1
ATOM 1468 C CA . MET A 1 190 ? -4.404 -2.624 -10.417 1.00 94.25 190 MET A CA 1
ATOM 1469 C C . MET A 1 190 ? -5.761 -3.221 -10.804 1.00 94.25 190 MET A C 1
ATOM 1471 O O . MET A 1 190 ? -6.179 -4.241 -10.252 1.00 94.25 190 MET A O 1
ATOM 1475 N N . ASN A 1 191 ? -6.482 -2.573 -11.724 1.00 92.06 191 ASN A N 1
ATOM 1476 C CA . ASN A 1 191 ? -7.899 -2.855 -12.004 1.00 92.06 191 ASN A CA 1
ATOM 1477 C C . ASN A 1 191 ? -8.755 -2.858 -10.712 1.00 92.06 191 ASN A C 1
ATOM 1479 O O . ASN A 1 191 ? -8.945 -1.813 -10.103 1.00 92.06 191 ASN A O 1
ATOM 1483 N N . GLU A 1 192 ? -9.253 -4.026 -10.289 1.00 91.38 192 GLU A N 1
ATOM 1484 C CA . GLU A 1 192 ? -10.074 -4.217 -9.080 1.00 91.38 192 GLU A CA 1
ATOM 1485 C C . GLU A 1 192 ? -9.237 -4.519 -7.823 1.00 91.38 192 GLU A C 1
ATOM 1487 O O . GLU A 1 192 ? -9.780 -4.758 -6.743 1.00 91.38 192 GLU A O 1
ATOM 1492 N N . HIS A 1 193 ? -7.909 -4.553 -7.945 1.00 95.06 193 HIS A N 1
ATOM 1493 C CA . HIS A 1 193 ? -7.019 -4.867 -6.837 1.00 95.06 193 HIS A CA 1
ATOM 1494 C C . HIS A 1 193 ? -6.366 -3.617 -6.259 1.00 95.06 193 HIS A C 1
ATOM 1496 O O . HIS A 1 193 ? -5.847 -2.766 -6.982 1.00 95.06 193 HIS A O 1
ATOM 1502 N N . VAL A 1 194 ? -6.315 -3.578 -4.930 1.00 96.62 194 VAL A N 1
ATOM 1503 C CA . VAL A 1 194 ? -5.591 -2.566 -4.163 1.00 96.62 194 VAL A CA 1
ATOM 1504 C C . VAL A 1 194 ? -4.403 -3.240 -3.497 1.00 96.62 194 VAL A C 1
ATOM 1506 O O . VAL A 1 194 ? -4.583 -4.170 -2.704 1.00 96.62 194 VAL A O 1
ATOM 1509 N N . TRP A 1 195 ? -3.186 -2.800 -3.817 1.00 97.88 195 TRP A N 1
ATOM 1510 C CA . TRP A 1 195 ? -1.973 -3.297 -3.166 1.00 97.88 195 TRP A CA 1
ATOM 1511 C C . TRP A 1 195 ? -1.258 -2.183 -2.412 1.00 97.88 195 TRP A C 1
ATOM 1513 O O . TRP A 1 195 ? -1.171 -1.054 -2.884 1.00 97.88 195 TRP A O 1
ATOM 1523 N N . LEU A 1 196 ? -0.702 -2.512 -1.249 1.00 97.81 196 LEU A N 1
ATOM 1524 C CA . LEU A 1 196 ? 0.070 -1.589 -0.427 1.00 97.81 196 LEU A CA 1
ATOM 1525 C C . LEU A 1 196 ? 1.496 -2.108 -0.278 1.00 97.81 196 LEU A C 1
ATOM 1527 O O . LEU A 1 196 ? 1.723 -3.188 0.273 1.00 97.81 196 LEU A O 1
ATOM 1531 N N . ALA A 1 197 ? 2.455 -1.325 -0.754 1.00 97.75 197 ALA A N 1
ATOM 1532 C CA . ALA A 1 197 ? 3.868 -1.554 -0.529 1.00 97.75 197 ALA A CA 1
ATOM 1533 C C . ALA A 1 197 ? 4.368 -0.778 0.687 1.00 97.75 197 ALA A C 1
ATOM 1535 O O . ALA A 1 197 ? 4.027 0.391 0.889 1.00 97.75 197 ALA A O 1
ATOM 1536 N N . ARG A 1 198 ? 5.236 -1.432 1.459 1.00 96.19 198 ARG A N 1
ATOM 1537 C CA . ARG A 1 198 ? 6.143 -0.773 2.398 1.00 96.19 198 ARG A CA 1
ATOM 1538 C C . ARG A 1 198 ? 7.491 -0.614 1.715 1.00 96.19 198 ARG A C 1
ATOM 1540 O O . ARG A 1 198 ? 8.033 -1.583 1.183 1.00 96.19 198 ARG A O 1
ATOM 1547 N N . MET A 1 199 ? 8.021 0.595 1.758 1.00 95.81 199 MET A N 1
ATOM 1548 C CA . MET A 1 199 ? 9.254 0.967 1.079 1.00 95.81 199 MET A CA 1
ATOM 1549 C C . MET A 1 199 ? 10.414 1.046 2.079 1.00 95.81 199 MET A C 1
ATOM 1551 O O . MET A 1 199 ? 10.227 1.428 3.237 1.00 95.81 199 MET A O 1
ATOM 1555 N N . LEU A 1 200 ? 11.621 0.717 1.628 1.00 93.69 200 LEU A N 1
ATOM 1556 C CA . LEU A 1 200 ? 12.868 0.942 2.354 1.00 93.69 200 LEU A CA 1
ATOM 1557 C C . LEU A 1 200 ? 13.952 1.357 1.356 1.00 93.69 200 LEU A C 1
ATOM 1559 O O . LEU A 1 200 ? 14.284 0.586 0.467 1.00 93.69 200 LEU A O 1
ATOM 1563 N N . ASN A 1 201 ? 14.527 2.552 1.526 1.00 91.56 201 ASN A N 1
ATOM 1564 C CA . ASN A 1 201 ? 15.543 3.110 0.618 1.00 91.56 201 ASN A CA 1
ATOM 1565 C C . ASN A 1 201 ? 15.098 3.126 -0.861 1.00 91.56 201 ASN A C 1
ATOM 1567 O O . ASN A 1 201 ? 15.854 2.703 -1.727 1.00 91.56 201 ASN A O 1
ATOM 1571 N N . ASP A 1 202 ? 13.864 3.572 -1.127 1.00 91.62 202 ASP A N 1
ATOM 1572 C CA . ASP A 1 202 ? 13.211 3.563 -2.452 1.00 91.62 202 ASP A CA 1
ATOM 1573 C C . ASP A 1 202 ? 12.970 2.176 -3.079 1.00 91.62 202 ASP A C 1
ATOM 1575 O O . ASP A 1 202 ? 12.407 2.089 -4.169 1.00 91.62 202 ASP A O 1
ATOM 1579 N N . GLU A 1 203 ? 13.286 1.089 -2.373 1.00 95.88 203 GLU A N 1
ATOM 1580 C CA . GLU A 1 203 ? 12.973 -0.276 -2.798 1.00 95.88 203 GLU A CA 1
ATOM 1581 C C . GLU A 1 203 ? 11.713 -0.798 -2.090 1.00 95.88 203 GLU A C 1
ATOM 1583 O O . GLU A 1 203 ? 11.467 -0.525 -0.910 1.00 95.88 203 GLU A O 1
ATOM 1588 N N . ILE A 1 204 ? 10.909 -1.595 -2.791 1.00 97.31 204 ILE A N 1
ATOM 1589 C CA . ILE A 1 204 ? 9.781 -2.321 -2.213 1.00 97.31 204 ILE A CA 1
ATOM 1590 C C . ILE A 1 204 ? 10.343 -3.376 -1.263 1.00 97.31 204 ILE A C 1
ATOM 1592 O O . ILE A 1 204 ? 10.996 -4.342 -1.661 1.00 97.31 204 ILE A O 1
ATOM 1596 N N . TRP A 1 205 ? 10.053 -3.205 0.021 1.00 96.69 205 TRP A N 1
ATOM 1597 C CA . TRP A 1 205 ? 10.486 -4.124 1.064 1.00 96.69 205 TRP A CA 1
ATOM 1598 C C . TRP A 1 205 ? 9.457 -5.225 1.320 1.00 96.69 205 TRP A C 1
ATOM 1600 O O . TRP A 1 205 ? 9.805 -6.385 1.547 1.00 96.69 205 TRP A O 1
ATOM 1610 N N . SER A 1 206 ? 8.175 -4.873 1.252 1.00 97.00 206 SER A N 1
ATOM 1611 C CA . SER A 1 206 ? 7.065 -5.822 1.258 1.00 97.00 206 SER A CA 1
ATOM 1612 C C . SER A 1 206 ? 5.887 -5.278 0.459 1.00 97.00 206 SER A C 1
ATOM 1614 O O . SER A 1 206 ? 5.717 -4.065 0.350 1.00 97.00 206 SER A O 1
ATOM 1616 N N . LEU A 1 207 ? 5.079 -6.179 -0.100 1.00 98.12 207 LEU A N 1
ATOM 1617 C CA . LEU A 1 207 ? 3.896 -5.842 -0.888 1.00 98.12 207 LEU A CA 1
ATOM 1618 C C . LEU A 1 207 ? 2.718 -6.706 -0.449 1.00 98.12 207 LEU A C 1
ATOM 1620 O O . LEU A 1 207 ? 2.807 -7.938 -0.432 1.00 98.12 207 LEU A O 1
ATOM 1624 N N . TYR A 1 208 ? 1.610 -6.059 -0.111 1.00 97.94 208 TYR A N 1
ATOM 1625 C CA . TYR A 1 208 ? 0.403 -6.708 0.386 1.00 97.94 208 TYR A CA 1
ATOM 1626 C C . TYR A 1 208 ? -0.759 -6.467 -0.561 1.00 97.94 208 TYR A C 1
ATOM 1628 O O . TYR A 1 208 ? -0.949 -5.348 -1.024 1.00 97.94 208 TYR A O 1
ATOM 1636 N N . GLN A 1 209 ? -1.567 -7.496 -0.792 1.00 97.69 209 GLN A N 1
ATOM 1637 C CA . GLN A 1 209 ? -2.892 -7.321 -1.361 1.00 97.69 209 GLN A CA 1
ATOM 1638 C C . GLN A 1 209 ? -3.878 -6.997 -0.241 1.00 97.69 209 GLN A C 1
ATOM 1640 O O . GLN A 1 209 ? -3.878 -7.638 0.816 1.00 97.69 209 GLN A O 1
ATOM 1645 N N . LEU A 1 210 ? -4.716 -6.001 -0.500 1.00 97.88 210 LEU A N 1
ATOM 1646 C CA . LEU A 1 210 ? -5.757 -5.541 0.397 1.00 97.88 210 LEU A CA 1
ATOM 1647 C C . LEU A 1 210 ? -7.137 -5.908 -0.154 1.00 97.88 210 LEU A C 1
ATOM 1649 O O . LEU A 1 210 ? -7.332 -5.996 -1.368 1.00 97.88 210 LEU A O 1
ATOM 1653 N N . VAL A 1 211 ? -8.099 -6.098 0.747 1.00 96.75 211 VAL A N 1
ATOM 1654 C CA . VAL A 1 211 ? -9.518 -6.284 0.410 1.00 96.75 211 VAL A CA 1
ATOM 1655 C C . VAL A 1 211 ? -10.382 -5.299 1.196 1.00 96.75 211 VAL A C 1
ATOM 1657 O O . VAL A 1 211 ? -10.040 -5.012 2.347 1.00 96.75 211 VAL A O 1
ATOM 1660 N N . PRO A 1 212 ? -11.485 -4.785 0.623 1.00 96.62 212 PRO A N 1
ATOM 1661 C CA . PRO A 1 212 ? -12.403 -3.910 1.346 1.00 96.62 212 PRO A CA 1
ATOM 1662 C C . PRO A 1 212 ? -12.908 -4.551 2.644 1.00 96.62 212 PRO A C 1
ATOM 1664 O O . PRO A 1 212 ? -13.153 -5.760 2.708 1.00 96.62 212 PRO A O 1
ATOM 1667 N N . TYR A 1 213 ? -13.074 -3.741 3.684 1.00 97.00 213 TYR A N 1
ATOM 1668 C CA . TYR A 1 213 ? -13.530 -4.166 5.001 1.00 97.00 213 TYR A CA 1
ATOM 1669 C C . TYR A 1 213 ? -14.555 -3.183 5.564 1.00 97.00 213 TYR A C 1
ATOM 1671 O O . TYR A 1 213 ? -14.248 -2.025 5.823 1.00 97.00 213 TYR A O 1
ATOM 1679 N N . SER A 1 214 ? -15.764 -3.683 5.807 1.00 95.75 214 SER A N 1
ATOM 1680 C CA . SER A 1 214 ? -16.898 -2.917 6.340 1.00 95.75 214 SER A CA 1
ATOM 1681 C C . SER A 1 214 ? -17.304 -3.327 7.762 1.00 95.75 214 SER A C 1
ATOM 1683 O O . SER A 1 214 ? -18.374 -2.949 8.236 1.00 95.75 214 SER A O 1
ATOM 1685 N N . GLY A 1 215 ? -16.487 -4.144 8.434 1.00 95.06 215 GLY A N 1
ATOM 1686 C CA . GLY A 1 215 ? -16.737 -4.560 9.814 1.00 95.06 215 GLY A CA 1
ATOM 1687 C C . GLY A 1 215 ? -16.265 -3.531 10.842 1.00 95.06 215 GLY A C 1
ATOM 1688 O O . GLY A 1 215 ? -15.677 -2.504 10.510 1.00 95.06 215 GLY A O 1
ATOM 1689 N N . GLU A 1 216 ? -16.481 -3.835 12.121 1.00 94.94 216 GLU A N 1
ATOM 1690 C CA . GLU A 1 216 ? -15.972 -3.007 13.216 1.00 94.94 216 GLU A CA 1
ATOM 1691 C C . GLU A 1 216 ? -14.451 -3.161 13.342 1.00 94.94 216 GLU A C 1
ATOM 1693 O O . GLU A 1 216 ? -13.909 -4.269 13.256 1.00 94.94 216 GLU A O 1
ATOM 1698 N N . LEU A 1 217 ? -13.750 -2.041 13.518 1.00 96.12 217 LEU A N 1
ATOM 1699 C CA . LEU A 1 217 ? -12.322 -2.049 13.817 1.00 96.12 217 LEU A CA 1
ATOM 1700 C C . LEU A 1 217 ? -12.097 -2.452 15.281 1.00 96.12 217 LEU A C 1
ATOM 1702 O O . LEU A 1 217 ? -12.885 -2.064 16.147 1.00 96.12 217 LEU A O 1
ATOM 1706 N N . PRO A 1 218 ? -11.019 -3.193 15.588 1.00 95.50 218 PRO A N 1
ATOM 1707 C CA . PRO A 1 218 ? -10.671 -3.481 16.970 1.00 95.50 218 PRO A CA 1
ATOM 1708 C C . PRO A 1 218 ? -10.358 -2.177 17.716 1.00 95.50 218 PRO A C 1
ATOM 1710 O O . PRO A 1 218 ? -9.672 -1.294 17.199 1.00 95.50 218 PRO A O 1
ATOM 1713 N N . ILE A 1 219 ? -10.856 -2.074 18.946 1.00 92.81 219 ILE A N 1
ATOM 1714 C CA . ILE A 1 219 ? -10.623 -0.939 19.839 1.00 92.81 219 ILE A CA 1
ATOM 1715 C C . ILE A 1 219 ? -9.712 -1.423 20.959 1.00 92.81 219 ILE A C 1
ATOM 1717 O O . ILE A 1 219 ? -9.934 -2.487 21.535 1.00 92.81 219 ILE A O 1
ATOM 1721 N N . LYS A 1 220 ? -8.682 -0.638 21.264 1.00 89.56 220 LYS A N 1
ATOM 1722 C CA . LYS A 1 220 ? -7.804 -0.919 22.391 1.00 89.56 220 LYS A CA 1
ATOM 1723 C C . LYS A 1 220 ? -8.542 -0.639 23.703 1.00 89.56 220 LYS A C 1
ATOM 1725 O O . LYS A 1 220 ? -8.931 0.503 23.943 1.00 89.56 220 LYS A O 1
ATOM 1730 N N . GLU A 1 221 ? -8.710 -1.677 24.518 1.00 78.62 221 GLU A N 1
ATOM 1731 C CA . GLU A 1 221 ? -9.211 -1.572 25.899 1.00 78.62 221 GLU A CA 1
ATOM 1732 C C . GLU A 1 221 ? -8.220 -0.867 26.842 1.00 78.62 221 GLU A C 1
ATOM 1734 O O . GLU A 1 221 ? -6.982 -1.010 26.656 1.00 78.62 221 GLU A O 1
#

pLDDT: mean 75.36, std 23.46, range [37.0, 98.25]

Radius of gyration: 28.04 Å; chains: 1; bounding box: 56×99×88 Å

Organism: NCBI:txid1844972

Foldseek 3Di:
DDDDDDDDDDDDDDDDDDPPDDPPVVVVVVVVVVVVPPVPPDDDDDDDDDDDDDDDDDDDDDDDPPDPPPDPQPPVLVVVCVVLVQAQFKKKFDDWLDADPPDPDDQDPPWIWMWHHHQQWIWIAGPQRDIDIFGWRWDKDFDDQVNQQCQQPPVDDPVSHDGQPPFPGWMKTQTNDDVPDHGQKMWIDGPNWIKIFGHDPSHGRTITTIDTDDDDGNHND

Secondary structure (DSSP, 8-state):
-----------------------HHHHHHHHHHTTTTSTTS---------------------------------HHHHHHHHHTT-TT-EEEEEEEEEE-TT-S----TT--EEEEE-SSEEEEEETTS-EEEEE--EEEEE--HHHHHHTT-TTS-GGGSPP-TT-S-EEEEEES--TTS--SEEE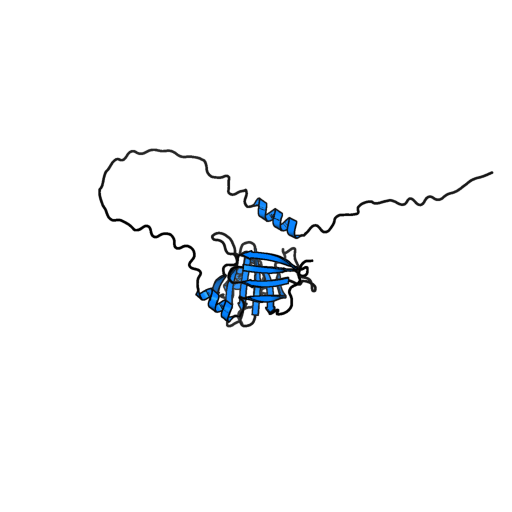EEETTEEEEEEEETTEEEEEEEEEE--SPPP---